Protein AF-A0A379IK84-F1 (afdb_monomer_lite)

Organism: Pseudomonas fluorescens (NCBI:txid294)

Foldseek 3Di:
DDPPPVVVVVVVVVVVVVVVVVVVVVVVVVVCCVVPVVVVVVVVVVVVVVVVVVVVVQLVVLVVVVVVCLVVVCLVVDDLVVLVVSLCSNVVNDDDDDSLQLSLLSVVSVCSVVLSVLCVLQVQFWDADPVSFAIDGDDPDPDDRDPDCVLVVLLVVLVVQLVVLVVVLVVVVVVVNPVSVVSNVVSVVSNVVSNSVSSSSVSSNVRRPDDGDDPPVPPVPD

pLDDT: mean 73.87, std 14.56, range [37.56, 94.44]

Structure (mmCIF, N/CA/C/O backbone):
data_AF-A0A379IK84-F1
#
_entry.id   AF-A0A379IK84-F1
#
loop_
_atom_site.group_PDB
_atom_site.id
_atom_site.type_symbol
_atom_site.label_atom_id
_atom_site.label_alt_id
_atom_site.label_comp_id
_atom_site.label_asym_id
_atom_site.label_entity_id
_atom_site.label_seq_id
_atom_site.pdbx_PDB_ins_code
_atom_site.Cartn_x
_atom_site.Cartn_y
_atom_site.Cartn_z
_atom_site.occupancy
_atom_site.B_iso_or_equiv
_atom_site.auth_seq_id
_atom_site.auth_comp_id
_atom_site.auth_asym_id
_atom_site.auth_atom_id
_atom_site.pdbx_PDB_model_num
ATOM 1 N N . MET A 1 1 ? -40.676 36.827 73.360 1.00 53.09 1 MET A N 1
ATOM 2 C CA . MET A 1 1 ? -40.386 36.348 71.986 1.00 53.09 1 MET A CA 1
ATOM 3 C C . MET A 1 1 ? -39.216 37.154 71.432 1.00 53.09 1 MET A C 1
ATOM 5 O O . MET A 1 1 ? -39.352 38.366 71.362 1.00 53.09 1 MET A O 1
ATOM 9 N N . PRO A 1 2 ? -38.046 36.536 71.171 1.00 48.50 2 PRO A N 1
ATOM 10 C CA . PRO A 1 2 ? -37.552 36.495 69.785 1.00 48.50 2 PRO A CA 1
ATOM 11 C C . PRO A 1 2 ? -36.697 35.235 69.498 1.00 48.50 2 PRO A C 1
ATOM 13 O O . PRO A 1 2 ? -35.557 35.132 69.937 1.00 48.50 2 PRO A O 1
ATOM 16 N N . ARG A 1 3 ? -37.222 34.266 68.735 1.00 49.72 3 ARG A N 1
ATOM 17 C CA . ARG A 1 3 ? -36.475 33.066 68.273 1.00 49.72 3 ARG A CA 1
ATOM 18 C C . ARG A 1 3 ? -36.214 33.040 66.760 1.00 49.72 3 ARG A C 1
ATOM 20 O O . ARG A 1 3 ? -35.677 32.072 66.239 1.00 49.72 3 ARG A O 1
ATOM 27 N N . THR A 1 4 ? -36.554 34.106 66.043 1.00 51.72 4 THR A N 1
ATOM 28 C CA . THR A 1 4 ? -36.529 34.137 64.570 1.00 51.72 4 THR A CA 1
ATOM 29 C C . THR A 1 4 ? -35.262 34.745 63.962 1.00 51.72 4 THR A C 1
ATOM 31 O O . THR A 1 4 ? -34.964 34.456 62.808 1.00 51.72 4 THR A O 1
ATOM 34 N N . LYS A 1 5 ? -34.452 35.505 64.713 1.00 48.00 5 LYS A N 1
ATOM 35 C CA . LYS A 1 5 ? -33.234 36.143 64.164 1.00 48.00 5 LYS A CA 1
ATOM 36 C C . LYS A 1 5 ? -32.008 35.224 64.041 1.00 48.00 5 LYS A C 1
ATOM 38 O O . LYS A 1 5 ? -31.117 35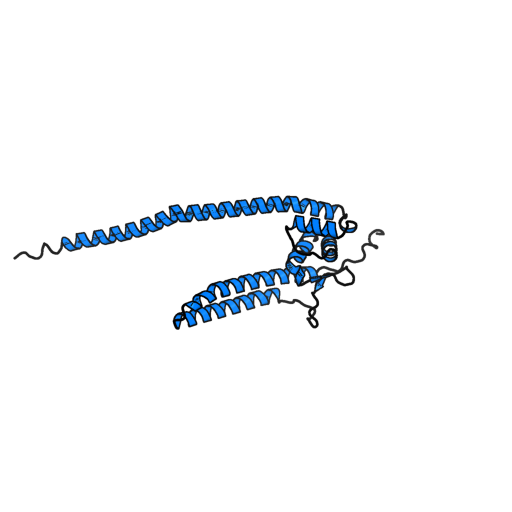.523 63.258 1.00 48.00 5 LYS A O 1
ATOM 43 N N . LEU A 1 6 ? -31.972 34.090 64.743 1.00 48.19 6 LEU A N 1
ATOM 44 C CA . LEU A 1 6 ? -30.814 33.179 64.734 1.00 48.19 6 LEU A CA 1
ATOM 45 C C . LEU A 1 6 ? -30.818 32.158 63.584 1.00 48.19 6 LEU A C 1
ATOM 47 O O . LEU A 1 6 ? -29.773 31.603 63.263 1.00 48.19 6 LEU A O 1
ATOM 51 N N . ARG A 1 7 ? -31.957 31.938 62.910 1.00 48.50 7 ARG A N 1
ATOM 52 C CA . ARG A 1 7 ? -32.029 31.008 61.765 1.00 48.50 7 ARG A CA 1
ATOM 53 C C . ARG A 1 7 ? -31.558 31.606 60.437 1.00 48.50 7 ARG A C 1
ATOM 55 O O . ARG A 1 7 ? -31.145 30.849 59.570 1.00 48.50 7 ARG A O 1
ATOM 62 N N . LEU A 1 8 ? -31.570 32.931 60.289 1.00 49.19 8 LEU A N 1
ATOM 63 C CA . LEU A 1 8 ? -31.214 33.605 59.031 1.00 49.19 8 LEU A CA 1
ATOM 64 C C . LEU A 1 8 ? -29.700 33.801 58.836 1.00 49.19 8 LEU A C 1
ATOM 66 O O . LEU A 1 8 ? -29.232 33.878 57.703 1.00 49.19 8 LEU A O 1
ATOM 70 N N . LEU A 1 9 ? -28.918 33.820 59.920 1.00 47.59 9 LEU A N 1
ATOM 71 C CA . LEU A 1 9 ? -27.456 33.943 59.844 1.00 47.59 9 LEU A CA 1
ATOM 72 C C . LEU A 1 9 ? -26.753 32.600 59.578 1.00 47.59 9 LEU A C 1
ATOM 74 O O . LEU A 1 9 ? -25.697 32.577 58.949 1.00 47.59 9 LEU A O 1
ATOM 78 N N . ALA A 1 10 ? -27.354 31.472 59.970 1.00 50.03 10 ALA A N 1
ATOM 79 C CA . ALA A 1 10 ? -26.779 30.144 59.733 1.00 50.03 10 ALA A CA 1
ATOM 80 C C . ALA A 1 10 ? -26.913 29.679 58.268 1.00 50.03 10 ALA A C 1
ATOM 82 O O . ALA A 1 10 ? -26.044 28.972 57.758 1.00 50.03 10 ALA A O 1
ATOM 83 N N . THR A 1 11 ? -27.959 30.106 57.553 1.00 49.72 11 THR A N 1
ATOM 84 C CA . THR A 1 11 ? -28.176 29.724 56.146 1.00 49.72 11 THR A CA 1
ATOM 85 C C . THR A 1 11 ? -27.271 30.477 55.168 1.00 49.72 11 THR A C 1
ATOM 87 O O . THR A 1 11 ? -26.913 29.924 54.131 1.00 49.72 11 THR A O 1
ATOM 90 N N . HIS A 1 12 ? -26.825 31.694 55.503 1.00 48.19 12 HIS A N 1
ATOM 91 C CA . HIS A 1 12 ? -25.883 32.443 54.660 1.00 48.19 12 HIS A CA 1
ATOM 92 C C . HIS A 1 12 ? -24.432 31.942 54.766 1.00 48.19 12 HIS A C 1
ATOM 94 O O . HIS A 1 12 ? -23.706 31.977 53.773 1.00 48.19 12 HIS A O 1
ATOM 100 N N . ALA A 1 13 ? -24.017 31.408 55.920 1.00 49.91 13 ALA A N 1
ATOM 101 C CA . ALA A 1 13 ? -22.668 30.863 56.102 1.00 49.91 13 ALA A CA 1
ATOM 102 C C . ALA A 1 13 ? -22.466 29.503 55.397 1.00 49.91 13 ALA A C 1
ATOM 104 O O . ALA A 1 13 ? -21.395 29.229 54.857 1.00 49.91 13 ALA A O 1
ATOM 105 N N . LEU A 1 14 ? -23.509 28.666 55.333 1.00 49.56 14 LEU A N 1
ATOM 106 C CA . LEU A 1 14 ? -23.446 27.343 54.694 1.00 49.56 14 LEU A CA 1
ATOM 107 C C . LEU A 1 14 ? -23.567 27.394 53.158 1.00 49.56 14 LEU A C 1
ATOM 109 O O . LEU A 1 14 ? -23.024 26.525 52.475 1.00 49.56 14 LEU A O 1
ATOM 113 N N . GLY A 1 15 ? -24.215 28.424 52.599 1.00 45.28 15 GLY A N 1
ATOM 114 C CA . GLY A 1 15 ? -24.318 28.626 51.147 1.00 45.28 15 GLY A CA 1
ATOM 115 C C . GLY A 1 15 ? -23.024 29.128 50.489 1.00 45.28 15 GLY A C 1
ATOM 116 O O . GLY A 1 15 ? -22.717 28.742 49.362 1.00 45.28 15 GLY A O 1
ATOM 117 N N . GLY A 1 16 ? -22.227 29.939 51.196 1.00 46.44 16 GLY A N 1
ATOM 118 C CA . GLY A 1 16 ? -20.943 30.446 50.691 1.00 46.44 16 GLY A CA 1
ATOM 119 C C . GLY A 1 16 ? -19.831 29.391 50.658 1.00 46.44 16 GLY A C 1
ATOM 120 O O . GLY A 1 16 ? -18.988 29.408 49.763 1.00 46.44 16 GLY A O 1
ATOM 121 N N . SER A 1 17 ? -19.859 28.434 51.591 1.00 48.97 17 SER A N 1
ATOM 122 C CA . SER A 1 17 ? -18.826 27.395 51.703 1.00 48.97 17 SER A CA 1
ATOM 123 C C . SER A 1 17 ? -18.927 26.336 50.593 1.00 48.97 17 SER A C 1
ATOM 125 O O . SER A 1 17 ? -17.914 25.951 50.015 1.00 48.97 17 SER A O 1
ATOM 127 N N . ARG A 1 18 ? -20.147 25.941 50.188 1.00 49.34 18 ARG A N 1
ATOM 128 C CA . ARG A 1 18 ? -20.348 25.021 49.046 1.00 49.34 18 ARG A CA 1
ATOM 129 C C . ARG A 1 18 ? -19.974 25.636 47.696 1.00 49.34 18 ARG A C 1
ATOM 131 O O . ARG A 1 18 ? -19.486 24.924 46.827 1.00 49.34 18 ARG A O 1
ATOM 138 N N . LYS A 1 19 ? -20.179 26.945 47.515 1.00 49.88 19 LYS A N 1
ATOM 139 C CA . LYS A 1 19 ? -19.825 27.633 46.263 1.00 49.88 19 LYS A CA 1
ATOM 140 C C . LYS A 1 19 ? -18.305 27.741 46.086 1.00 49.88 19 LYS A C 1
ATOM 142 O O . LYS A 1 19 ? -17.809 27.453 45.005 1.00 49.88 19 LYS A O 1
ATOM 147 N N . LYS A 1 20 ? -17.577 28.042 47.171 1.00 50.38 20 LYS A N 1
ATOM 148 C CA . LYS A 1 20 ? -16.106 28.043 47.180 1.00 50.38 20 LYS A CA 1
ATOM 149 C C . LYS A 1 20 ? -15.501 26.656 46.949 1.00 50.38 20 LYS A C 1
ATOM 151 O O . LYS A 1 20 ? -14.514 26.572 46.235 1.00 50.38 20 LYS A O 1
ATOM 156 N N . LEU A 1 21 ? -16.094 25.593 47.505 1.00 51.78 21 LEU A N 1
ATOM 157 C CA . LEU A 1 21 ? -15.603 24.220 47.311 1.00 51.78 21 LEU A CA 1
ATOM 158 C C . LEU A 1 21 ? -15.730 23.747 45.851 1.00 51.78 21 LEU A C 1
ATOM 160 O O . LEU A 1 21 ? -14.759 23.233 45.301 1.00 51.78 21 LEU A O 1
ATOM 164 N N . ASN A 1 22 ? -16.869 24.008 45.197 1.00 49.94 22 ASN A N 1
ATOM 165 C CA . ASN A 1 22 ? -17.068 23.655 43.783 1.00 49.94 22 ASN A CA 1
ATOM 166 C C . ASN A 1 22 ? -16.211 24.499 42.818 1.00 49.94 22 ASN A C 1
ATOM 168 O O . ASN A 1 22 ? -15.849 24.018 41.743 1.00 49.94 22 ASN A O 1
ATOM 172 N N . GLU A 1 23 ? -15.888 25.749 43.170 1.00 50.62 23 GLU A N 1
ATOM 173 C CA . GLU A 1 23 ? -14.950 26.572 42.393 1.00 50.62 23 GLU A CA 1
ATOM 174 C C . GLU A 1 23 ? -13.512 26.059 42.531 1.00 50.62 23 GLU A C 1
ATOM 176 O O . GLU A 1 23 ? -12.814 25.949 41.530 1.00 50.62 23 GLU A O 1
ATOM 181 N N . THR A 1 24 ? -13.069 25.669 43.730 1.00 51.66 24 THR A N 1
ATOM 182 C CA . THR A 1 24 ? -11.715 25.122 43.920 1.00 51.66 24 THR A CA 1
ATOM 183 C C . THR A 1 24 ? -11.509 23.754 43.273 1.00 51.66 24 THR A C 1
ATOM 185 O O . THR A 1 24 ? -10.420 23.495 42.771 1.00 51.66 24 THR A O 1
ATOM 188 N N . GLU A 1 25 ? -12.536 22.902 43.228 1.00 52.16 25 GLU A N 1
ATOM 189 C CA . GLU A 1 25 ? -12.455 21.577 42.596 1.00 52.16 25 GLU A CA 1
ATOM 190 C C . GLU A 1 25 ? -12.307 21.690 41.068 1.00 52.16 25 GLU A C 1
ATOM 192 O O . GLU A 1 25 ? -11.423 21.067 40.486 1.00 52.16 25 GLU A O 1
ATOM 197 N N . ASN A 1 26 ? -13.063 22.594 40.429 1.00 53.94 26 ASN A N 1
ATOM 198 C CA . ASN A 1 26 ? -12.913 22.880 38.997 1.00 53.94 26 ASN A CA 1
ATOM 199 C C . ASN A 1 26 ? -11.598 23.602 38.663 1.00 53.94 26 ASN A C 1
ATOM 201 O O . ASN A 1 26 ? -11.024 23.370 37.603 1.00 53.94 26 ASN A O 1
ATOM 205 N N . VAL A 1 27 ? -11.102 24.480 39.543 1.00 53.91 27 VAL A N 1
ATOM 206 C CA . VAL A 1 27 ? -9.832 25.196 39.323 1.00 53.91 27 VAL A CA 1
ATOM 207 C C . VAL A 1 27 ? -8.639 24.250 39.450 1.00 53.91 27 VAL A C 1
ATOM 209 O O . VAL A 1 27 ? -7.715 24.351 38.645 1.00 53.91 27 VAL A O 1
ATOM 212 N N . MET A 1 28 ? -8.664 23.309 40.401 1.00 53.91 28 MET A N 1
ATOM 213 C CA . MET A 1 28 ? -7.602 22.312 40.545 1.00 53.91 28 MET A CA 1
ATOM 214 C C . MET A 1 28 ? -7.600 21.327 39.367 1.00 53.91 28 MET A C 1
ATOM 216 O O . MET A 1 28 ? -6.527 20.983 38.881 1.00 53.91 28 MET A O 1
ATOM 220 N N . ASP A 1 29 ? -8.767 20.950 38.837 1.00 59.19 29 ASP A N 1
ATOM 221 C CA . ASP A 1 29 ? -8.886 20.093 37.647 1.00 59.19 29 ASP A CA 1
ATOM 222 C C . ASP A 1 29 ? -8.402 20.817 36.371 1.00 59.19 29 ASP A C 1
ATOM 224 O O . ASP A 1 29 ? -7.571 20.300 35.622 1.00 59.19 29 ASP A O 1
ATOM 228 N N . LEU A 1 30 ? -8.783 22.089 36.182 1.00 61.25 30 LEU A N 1
ATOM 229 C CA . LEU A 1 30 ? -8.322 22.906 35.051 1.00 61.25 30 LEU A CA 1
ATOM 230 C C . LEU A 1 30 ? -6.811 23.187 35.108 1.00 61.25 30 LEU A C 1
ATOM 232 O O . LEU A 1 30 ? -6.133 23.142 34.081 1.00 61.25 30 LEU A O 1
ATOM 236 N N . GLN A 1 31 ? -6.269 23.452 36.301 1.00 61.91 31 GLN A N 1
ATOM 237 C CA . GLN A 1 31 ? -4.832 23.646 36.511 1.00 61.91 31 GLN A CA 1
ATOM 238 C C . GLN A 1 31 ? -4.054 22.345 36.317 1.00 61.91 31 GLN A C 1
ATOM 240 O O . GLN A 1 31 ? -2.998 22.372 35.696 1.00 61.91 31 GLN A O 1
ATOM 245 N N . THR A 1 32 ? -4.571 21.199 36.766 1.00 61.25 32 THR A N 1
ATOM 246 C CA . THR A 1 32 ? -3.924 19.892 36.557 1.00 61.25 32 THR A CA 1
ATOM 247 C C . THR A 1 32 ? -3.903 19.531 35.069 1.00 61.25 32 THR A C 1
ATOM 249 O O . THR A 1 32 ? -2.872 19.107 34.542 1.00 61.25 32 THR A O 1
ATOM 252 N N . VAL A 1 33 ? -4.994 19.798 34.345 1.00 60.53 33 VAL A N 1
ATOM 253 C CA . VAL A 1 33 ? -5.055 19.648 32.884 1.00 60.53 33 VAL A CA 1
ATOM 254 C C . VAL A 1 33 ? -4.070 20.597 32.187 1.00 60.53 33 VAL A C 1
ATOM 256 O O . VAL A 1 33 ? -3.318 20.170 31.310 1.00 60.53 33 VAL A O 1
ATOM 259 N N . GLN A 1 34 ? -3.996 21.866 32.592 1.00 63.25 34 GLN A N 1
ATOM 260 C CA . GLN A 1 34 ? -3.068 22.828 31.989 1.00 63.25 34 GLN A CA 1
ATOM 261 C C . GLN A 1 34 ? -1.594 22.550 32.303 1.00 63.25 34 GLN A C 1
ATOM 263 O O . GLN A 1 34 ? -0.743 22.789 31.451 1.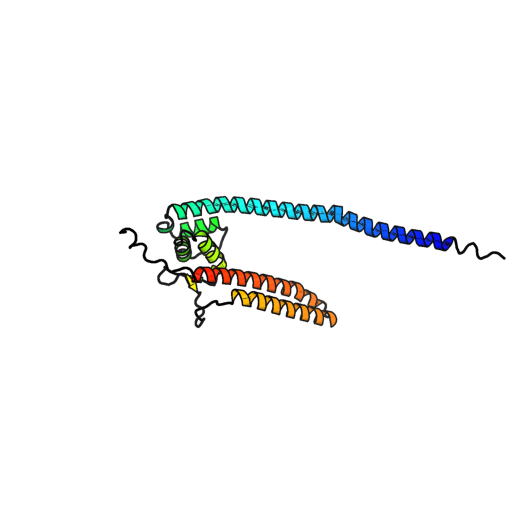00 63.25 34 GLN A O 1
ATOM 268 N N . LEU A 1 35 ? -1.279 22.050 33.498 1.00 69.44 35 LEU A N 1
ATOM 269 C CA . LEU A 1 35 ? 0.097 21.879 33.964 1.00 69.44 35 LEU A CA 1
ATOM 270 C C . LEU A 1 35 ? 0.678 20.497 33.630 1.00 69.44 35 LEU A C 1
ATOM 272 O O . LEU A 1 35 ? 1.892 20.362 33.528 1.00 69.44 35 LEU A O 1
ATOM 276 N N . ILE A 1 36 ? -0.169 19.478 33.446 1.00 68.56 36 ILE A N 1
ATOM 277 C CA . ILE A 1 36 ? 0.265 18.100 33.165 1.00 68.56 36 ILE A CA 1
ATOM 278 C C . ILE A 1 36 ? -0.111 17.683 31.746 1.00 68.56 36 ILE A C 1
ATOM 280 O O . ILE A 1 36 ? 0.745 17.224 30.991 1.00 68.56 36 ILE A O 1
ATOM 284 N N . VAL A 1 37 ? -1.374 17.862 31.348 1.00 69.88 37 VAL A N 1
ATOM 285 C CA . VAL A 1 37 ? -1.862 17.348 30.060 1.00 69.88 37 VAL A CA 1
ATOM 286 C C . VAL A 1 37 ? -1.330 18.187 28.901 1.00 69.88 37 VAL A C 1
ATOM 288 O O . VAL A 1 37 ? -0.839 17.617 27.931 1.00 69.88 37 VAL A O 1
ATOM 291 N N . ILE A 1 38 ? -1.347 19.522 28.997 1.00 72.25 38 ILE A N 1
ATOM 292 C CA . ILE A 1 38 ? -0.857 20.384 27.905 1.00 72.25 38 ILE A CA 1
ATOM 293 C C . ILE A 1 38 ? 0.638 20.158 27.618 1.00 72.25 38 ILE A C 1
ATOM 295 O O . ILE A 1 38 ? 0.958 19.916 26.453 1.00 72.25 38 ILE A O 1
ATOM 299 N N . PRO A 1 39 ? 1.562 20.159 28.602 1.00 77.81 39 PRO A N 1
ATOM 300 C CA . PRO A 1 39 ? 2.981 19.930 28.329 1.00 77.81 39 PRO A CA 1
ATOM 301 C C . PRO A 1 39 ? 3.264 18.514 27.836 1.00 77.81 39 PRO A C 1
ATOM 303 O O . PRO A 1 39 ? 4.137 18.331 26.993 1.00 77.81 39 PRO A O 1
ATOM 306 N N . LEU A 1 40 ? 2.510 17.516 28.307 1.00 74.75 40 LEU A N 1
ATOM 307 C CA . LEU A 1 40 ? 2.657 16.132 27.862 1.00 74.75 40 LEU A CA 1
ATOM 308 C C . LEU A 1 40 ? 2.172 15.945 26.419 1.00 74.75 40 LEU A C 1
ATOM 310 O O . LEU A 1 40 ? 2.846 15.290 25.624 1.00 74.75 40 LEU A O 1
ATOM 314 N N . VAL A 1 41 ? 1.056 16.578 26.046 1.00 74.12 41 VAL A N 1
ATOM 315 C CA . VAL A 1 41 ? 0.579 16.618 24.657 1.00 74.12 41 VAL A CA 1
ATOM 316 C C . VAL A 1 41 ? 1.567 17.378 23.777 1.00 74.12 41 VAL A C 1
ATOM 318 O O . VAL A 1 41 ? 1.920 16.866 22.720 1.00 74.12 41 VAL A O 1
ATOM 321 N N . LEU A 1 42 ? 2.082 18.536 24.210 1.00 78.75 42 LEU A N 1
ATOM 322 C CA . LEU A 1 42 ? 3.107 19.286 23.471 1.00 78.75 42 LEU A CA 1
ATOM 323 C C . LEU A 1 42 ? 4.404 18.478 23.315 1.00 78.75 42 LEU A C 1
ATOM 325 O O . LEU A 1 42 ? 4.994 18.468 22.238 1.00 78.75 42 LEU A O 1
ATOM 329 N N . GLY A 1 43 ? 4.834 17.773 24.362 1.00 73.88 43 GLY A N 1
ATOM 330 C CA . GLY A 1 43 ? 5.995 16.882 24.349 1.00 73.88 43 GLY A CA 1
ATOM 331 C C . GLY A 1 43 ? 5.817 15.726 23.365 1.00 73.88 43 GLY A C 1
ATOM 332 O O . GLY A 1 43 ? 6.685 15.465 22.539 1.00 73.88 43 GLY A O 1
ATOM 333 N N . MET A 1 44 ? 4.651 15.082 23.371 1.00 76.12 44 MET A N 1
ATOM 334 C CA . MET A 1 44 ? 4.301 14.050 22.390 1.00 76.12 44 MET A CA 1
ATOM 335 C C . MET A 1 44 ? 4.258 14.604 20.961 1.00 76.12 44 MET A C 1
ATOM 337 O O . MET A 1 44 ? 4.780 13.973 20.045 1.00 76.12 44 MET A O 1
ATOM 341 N N . LEU A 1 45 ? 3.688 15.795 20.757 1.00 78.12 45 LEU A N 1
ATOM 342 C CA . LEU A 1 45 ? 3.594 16.437 19.442 1.00 78.12 45 LEU A CA 1
ATOM 343 C C . LEU A 1 45 ? 4.974 16.835 18.911 1.00 78.12 45 LEU A C 1
ATOM 345 O O . LEU A 1 45 ? 5.282 16.584 17.752 1.00 78.12 45 LEU A O 1
ATOM 349 N N . THR A 1 46 ? 5.829 17.403 19.760 1.00 76.44 46 THR A N 1
ATOM 350 C CA . THR A 1 46 ? 7.209 17.766 19.407 1.00 76.44 46 THR A CA 1
ATOM 351 C C . THR A 1 46 ? 8.065 16.537 19.123 1.00 76.44 46 THR A C 1
ATOM 353 O O . THR A 1 46 ? 8.776 16.524 18.118 1.00 76.44 46 THR A O 1
ATOM 356 N N . LEU A 1 47 ? 7.951 15.469 19.920 1.00 75.25 47 LEU A N 1
ATOM 357 C CA . LEU A 1 47 ? 8.584 14.180 19.625 1.00 75.25 47 LEU A CA 1
ATOM 358 C C . LEU A 1 47 ? 8.081 13.595 18.303 1.00 75.25 47 LEU A C 1
ATOM 360 O O . LEU A 1 47 ? 8.886 13.118 17.510 1.00 75.25 47 LEU A O 1
ATOM 364 N N . PHE A 1 48 ? 6.779 13.682 18.026 1.00 76.12 48 PHE A N 1
ATOM 365 C CA . PHE A 1 48 ? 6.195 13.213 16.773 1.00 76.12 48 PHE A CA 1
ATOM 366 C C . PHE A 1 48 ? 6.691 14.017 15.565 1.00 76.12 48 PHE A C 1
ATOM 368 O O . PHE A 1 48 ? 7.106 13.426 14.571 1.00 76.12 48 PHE A O 1
ATOM 375 N N . VAL A 1 49 ? 6.725 15.352 15.648 1.00 74.44 49 VAL A N 1
ATOM 376 C CA . VAL A 1 49 ? 7.266 16.216 14.583 1.00 74.44 49 VAL A CA 1
ATOM 377 C C . VAL A 1 49 ? 8.755 15.950 14.369 1.00 74.44 49 VAL A C 1
ATOM 379 O O . VAL A 1 49 ? 9.192 15.801 13.229 1.00 74.44 49 VAL A O 1
ATOM 382 N N . THR A 1 50 ? 9.530 15.829 15.447 1.00 73.50 50 THR A N 1
ATOM 383 C CA . THR A 1 50 ? 10.968 15.528 15.378 1.00 73.50 50 THR A CA 1
ATOM 384 C C . THR A 1 50 ? 11.206 14.152 14.759 1.00 73.50 50 THR A C 1
ATOM 386 O O . THR A 1 50 ? 12.063 13.993 13.890 1.00 73.50 50 THR A O 1
ATOM 389 N N . TRP A 1 51 ? 10.405 13.159 15.145 1.00 70.25 51 TRP A N 1
ATOM 390 C CA . TRP A 1 51 ? 10.444 11.820 14.570 1.00 70.25 51 TRP A CA 1
ATOM 391 C C . TRP A 1 51 ? 10.080 11.823 13.082 1.00 70.25 51 TRP A C 1
ATOM 393 O O . TRP A 1 51 ? 10.782 11.195 12.289 1.00 70.25 51 TRP A O 1
ATOM 403 N N . LEU A 1 52 ? 9.048 12.570 12.675 1.00 68.44 52 LEU A N 1
ATOM 404 C CA . LEU A 1 52 ? 8.688 12.743 11.266 1.00 68.44 52 LEU A CA 1
ATOM 405 C C . LEU A 1 52 ? 9.817 13.404 10.471 1.00 68.44 52 LEU A C 1
ATOM 407 O O . LEU A 1 52 ? 10.127 12.947 9.373 1.00 68.44 52 LEU A O 1
ATOM 411 N N . HIS A 1 53 ? 10.451 14.443 11.018 1.00 66.69 53 HIS A N 1
ATOM 412 C CA . HIS A 1 53 ? 11.519 15.171 10.336 1.00 66.69 53 HIS A CA 1
ATOM 413 C C . HIS A 1 53 ? 12.783 14.315 10.169 1.00 66.69 53 HIS A C 1
ATOM 415 O O . HIS A 1 53 ? 13.324 14.224 9.067 1.00 66.69 53 HIS A O 1
ATOM 421 N N . ASN A 1 54 ? 13.198 13.600 11.221 1.00 62.16 54 ASN A N 1
ATOM 422 C CA . ASN A 1 54 ? 14.316 12.654 11.148 1.00 62.16 54 ASN A CA 1
ATOM 423 C C . ASN A 1 54 ? 14.014 11.476 10.214 1.00 62.16 54 ASN A C 1
ATOM 425 O O . ASN A 1 54 ? 14.877 11.048 9.451 1.00 62.16 54 ASN A O 1
ATOM 429 N N . SER A 1 55 ? 12.779 10.973 10.217 1.00 59.53 55 SER A N 1
ATOM 430 C CA . SER A 1 55 ? 12.366 9.916 9.289 1.00 59.53 55 SER A CA 1
ATOM 431 C C . SER A 1 55 ? 12.376 10.408 7.839 1.00 59.53 55 SER A C 1
ATOM 433 O O . SER A 1 55 ? 12.795 9.677 6.941 1.00 59.53 55 SER A O 1
ATOM 435 N N . ALA A 1 56 ? 11.967 11.657 7.601 1.00 59.84 56 ALA A N 1
ATOM 436 C CA . ALA A 1 56 ? 11.977 12.273 6.281 1.00 59.84 56 ALA A CA 1
ATOM 437 C C . ALA A 1 56 ? 13.403 12.520 5.759 1.00 59.84 56 ALA A C 1
ATOM 439 O O . ALA A 1 56 ? 13.661 12.238 4.589 1.00 59.84 56 ALA A O 1
ATOM 440 N N . SER A 1 57 ? 14.340 12.982 6.597 1.00 55.22 57 SER A N 1
ATOM 441 C CA . SER A 1 57 ? 15.728 13.229 6.169 1.00 55.22 57 SER A CA 1
ATOM 442 C C . SER A 1 57 ? 16.462 11.929 5.817 1.00 55.22 57 SER A C 1
ATOM 444 O O . SER A 1 57 ? 17.091 11.837 4.760 1.00 55.22 57 SER A O 1
ATOM 446 N N . ILE A 1 58 ? 16.289 10.885 6.635 1.00 60.47 58 ILE A N 1
ATOM 447 C CA . ILE A 1 58 ? 16.830 9.545 6.377 1.00 60.47 58 ILE A CA 1
ATOM 448 C C . ILE A 1 58 ? 16.207 8.963 5.103 1.00 60.47 58 ILE A C 1
ATOM 450 O O . ILE A 1 58 ? 16.908 8.403 4.260 1.00 60.47 58 ILE A O 1
ATOM 454 N N . SER A 1 59 ? 14.895 9.135 4.914 1.00 61.12 59 SER A N 1
ATOM 455 C CA . SER A 1 59 ? 14.219 8.733 3.679 1.00 61.12 59 SER A CA 1
ATOM 456 C C . SER A 1 59 ? 14.746 9.490 2.456 1.00 61.12 59 SER A C 1
ATOM 458 O O . SER A 1 59 ? 14.808 8.909 1.373 1.00 61.12 59 SER A O 1
ATOM 460 N N . HIS A 1 60 ? 15.137 10.760 2.595 1.00 68.94 60 HIS A N 1
ATOM 461 C CA . HIS A 1 60 ? 15.662 11.556 1.487 1.00 68.94 60 HIS A CA 1
ATOM 462 C C . HIS A 1 60 ? 17.033 11.050 1.027 1.00 68.94 60 HIS A C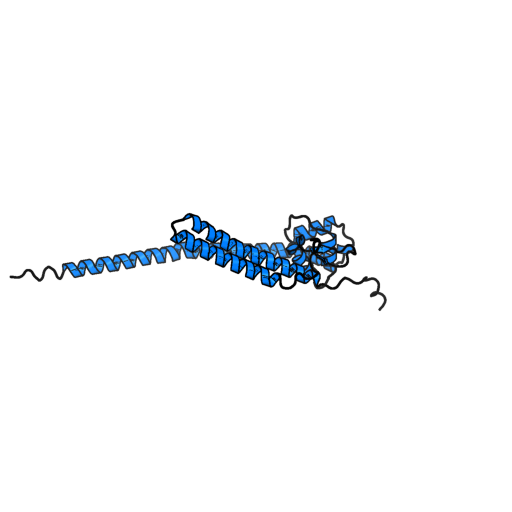 1
ATOM 464 O O . HIS A 1 60 ? 17.209 10.761 -0.152 1.00 68.94 60 HIS A O 1
ATOM 470 N N . GLN A 1 61 ? 17.972 10.825 1.951 1.00 67.44 61 GLN A N 1
ATOM 471 C CA . GLN A 1 61 ? 19.290 10.274 1.608 1.00 67.44 61 GLN A CA 1
ATOM 472 C C . GLN A 1 61 ? 19.191 8.901 0.934 1.00 67.44 61 GLN A C 1
ATOM 474 O O . GLN A 1 61 ? 19.841 8.653 -0.079 1.00 67.44 61 GLN A O 1
ATOM 479 N N . ARG A 1 62 ? 18.324 8.021 1.445 1.00 66.50 62 ARG A N 1
ATOM 480 C CA . ARG A 1 62 ? 18.160 6.673 0.886 1.00 66.50 62 ARG A CA 1
ATOM 481 C C . ARG A 1 62 ? 17.480 6.671 -0.490 1.00 66.50 62 ARG A C 1
ATOM 483 O O . ARG A 1 62 ? 17.722 5.777 -1.295 1.00 66.50 62 ARG A O 1
ATOM 490 N N . THR A 1 63 ? 16.656 7.676 -0.791 1.00 70.31 63 THR A N 1
ATOM 491 C CA . THR A 1 63 ? 16.003 7.818 -2.105 1.00 70.31 63 THR A CA 1
ATOM 492 C C . THR A 1 63 ? 16.885 8.497 -3.157 1.00 70.31 63 THR A C 1
ATOM 494 O O . THR A 1 63 ? 16.628 8.301 -4.345 1.00 70.31 63 THR A O 1
ATOM 497 N N . LEU A 1 64 ? 17.949 9.214 -2.766 1.00 76.31 64 LEU A N 1
ATOM 498 C CA . LEU A 1 64 ? 18.923 9.803 -3.701 1.00 76.31 64 LEU A CA 1
ATOM 499 C C . LEU A 1 64 ? 19.672 8.736 -4.505 1.00 76.31 64 LEU A C 1
ATOM 501 O O . LEU A 1 64 ? 19.691 8.812 -5.728 1.00 76.31 64 LEU A O 1
ATOM 505 N N . ARG A 1 65 ? 20.180 7.687 -3.850 1.00 73.25 65 ARG A N 1
ATOM 506 C CA . ARG A 1 65 ? 20.846 6.567 -4.538 1.00 73.25 65 ARG A CA 1
ATOM 507 C C . ARG A 1 65 ? 19.921 5.880 -5.544 1.00 73.25 65 ARG A C 1
ATOM 509 O O . ARG A 1 65 ? 20.320 5.560 -6.658 1.00 73.25 65 ARG A O 1
ATOM 516 N N . LEU A 1 66 ? 18.649 5.702 -5.181 1.00 74.56 66 LEU A N 1
ATOM 517 C CA . LEU A 1 66 ? 17.651 5.153 -6.099 1.00 74.56 66 LEU A CA 1
ATOM 518 C C . LEU A 1 66 ? 17.391 6.091 -7.290 1.00 74.56 66 LEU A C 1
ATOM 520 O O . LEU A 1 66 ? 17.187 5.635 -8.411 1.00 74.56 66 LEU A O 1
ATOM 524 N N . ARG A 1 67 ? 17.418 7.408 -7.059 1.00 75.81 67 ARG A N 1
ATOM 525 C CA . ARG A 1 67 ? 17.285 8.425 -8.108 1.00 75.81 67 ARG A CA 1
ATOM 526 C C . ARG A 1 67 ? 18.452 8.392 -9.082 1.00 75.81 67 ARG A C 1
ATOM 528 O O . ARG A 1 67 ? 18.216 8.443 -10.283 1.00 75.81 67 ARG A O 1
ATOM 535 N N . GLU A 1 68 ? 19.670 8.257 -8.577 1.00 78.62 68 GLU A N 1
ATOM 536 C CA . GLU A 1 68 ? 20.878 8.100 -9.389 1.00 78.62 68 GLU A CA 1
ATOM 537 C C . GLU A 1 68 ? 20.825 6.816 -10.220 1.00 78.62 68 GLU A C 1
ATOM 539 O O . GLU A 1 68 ? 21.136 6.840 -11.411 1.00 78.62 68 GLU A O 1
ATOM 544 N N . LEU A 1 69 ? 20.352 5.704 -9.645 1.00 77.00 69 LEU A N 1
ATOM 545 C CA . LEU A 1 69 ? 20.127 4.461 -10.388 1.00 77.00 69 LEU A CA 1
ATOM 546 C C . LEU A 1 69 ? 19.128 4.663 -11.535 1.00 77.00 69 LEU A C 1
ATOM 548 O O . LEU A 1 69 ? 19.414 4.247 -12.655 1.00 77.00 69 LEU A O 1
ATOM 552 N N . VAL A 1 70 ? 17.994 5.332 -11.285 1.00 79.56 70 VAL A N 1
ATOM 553 C CA . VAL A 1 70 ? 16.984 5.649 -12.316 1.00 79.56 70 VAL A CA 1
ATOM 554 C C . VAL A 1 70 ? 17.566 6.540 -13.413 1.00 79.56 70 VAL A C 1
ATOM 556 O O . VAL A 1 70 ? 17.421 6.212 -14.587 1.00 79.56 70 VAL A O 1
ATOM 559 N N . GLN A 1 71 ? 18.247 7.629 -13.042 1.00 80.62 71 GLN A N 1
ATOM 560 C CA . GLN A 1 71 ? 18.819 8.600 -13.983 1.00 80.62 71 GLN A CA 1
ATOM 561 C C . GLN A 1 71 ? 19.957 8.014 -14.822 1.00 80.62 71 GLN A C 1
ATOM 563 O O . GLN A 1 71 ? 20.050 8.299 -16.010 1.00 80.62 71 GLN A O 1
ATOM 568 N N . SER A 1 72 ? 20.803 7.175 -14.222 1.00 82.56 72 SER A N 1
ATOM 569 C CA . SER A 1 72 ? 21.898 6.498 -14.926 1.00 82.56 72 SER A CA 1
ATOM 570 C C . SER A 1 72 ? 21.428 5.349 -15.823 1.00 82.56 72 SER A C 1
ATOM 572 O O . SER A 1 72 ? 22.210 4.848 -16.625 1.00 82.56 72 SER A O 1
ATOM 574 N N . GLY A 1 73 ? 20.188 4.869 -15.665 1.00 76.06 73 GLY A N 1
ATOM 575 C CA . GLY A 1 73 ? 19.674 3.697 -16.384 1.00 76.06 73 GLY A CA 1
ATOM 576 C C . GLY A 1 73 ? 20.319 2.364 -15.974 1.00 76.06 73 GLY A C 1
ATOM 577 O O . GLY A 1 73 ? 19.975 1.314 -16.518 1.00 76.06 73 GLY A O 1
ATOM 578 N N . SER A 1 74 ? 21.227 2.380 -14.993 1.00 81.00 74 SER A N 1
ATOM 579 C CA . SER A 1 74 ? 22.003 1.214 -14.548 1.00 81.00 74 SER A CA 1
ATOM 580 C C . SER A 1 74 ? 21.137 0.093 -13.963 1.00 81.00 74 SER A C 1
ATOM 582 O O . SER A 1 74 ? 21.522 -1.073 -13.994 1.00 81.00 74 SER A O 1
ATOM 584 N N . TRP A 1 75 ? 19.916 0.398 -13.517 1.00 80.38 75 TRP A N 1
ATOM 585 C CA . TRP A 1 75 ? 18.945 -0.593 -13.037 1.00 80.38 75 TRP A CA 1
ATOM 586 C C . TRP A 1 75 ? 18.626 -1.705 -14.057 1.00 80.38 75 TRP A C 1
ATOM 588 O O . TRP A 1 75 ? 18.207 -2.797 -13.655 1.00 80.38 75 TRP A O 1
ATOM 598 N N . ARG A 1 76 ? 18.851 -1.461 -15.358 1.00 79.19 76 ARG A N 1
ATOM 599 C CA . ARG A 1 76 ? 18.697 -2.456 -16.435 1.00 79.19 76 ARG A CA 1
ATOM 600 C C . ARG A 1 76 ? 19.765 -3.551 -16.385 1.00 79.19 76 ARG A C 1
ATOM 602 O O . ARG A 1 76 ? 19.459 -4.716 -16.629 1.00 79.19 76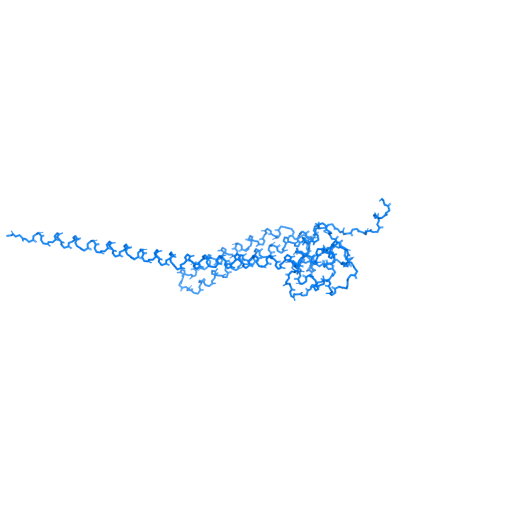 ARG A O 1
ATOM 609 N N . THR A 1 77 ? 21.000 -3.189 -16.046 1.00 81.38 77 THR A N 1
ATOM 610 C CA . THR A 1 77 ? 22.180 -4.067 -16.120 1.00 81.38 77 THR A CA 1
ATOM 611 C C . THR A 1 77 ? 22.637 -4.575 -14.752 1.00 81.38 77 THR A C 1
ATOM 613 O O . THR A 1 77 ? 23.282 -5.618 -14.664 1.00 81.38 77 THR A O 1
ATOM 616 N N . VAL A 1 78 ? 22.269 -3.884 -13.670 1.00 83.19 78 VAL A N 1
ATOM 617 C CA . VAL A 1 78 ? 22.612 -4.260 -12.293 1.00 83.19 78 VAL A CA 1
ATOM 618 C C . VAL A 1 78 ? 21.989 -5.604 -11.907 1.00 83.19 78 VAL A C 1
ATOM 620 O O . VAL A 1 78 ? 20.831 -5.900 -12.222 1.00 83.19 78 VAL A O 1
ATOM 623 N N . HIS A 1 79 ? 22.753 -6.420 -11.175 1.00 84.31 79 HIS A N 1
ATOM 624 C CA . HIS A 1 79 ? 22.309 -7.725 -10.691 1.00 84.31 79 HIS A CA 1
ATOM 625 C C . HIS A 1 79 ? 20.995 -7.607 -9.879 1.00 84.31 79 HIS A C 1
ATOM 627 O O . HIS A 1 79 ? 20.907 -6.751 -8.993 1.00 84.31 79 HIS A O 1
ATOM 633 N N . PRO A 1 80 ? 19.983 -8.476 -10.101 1.00 84.00 80 PRO A N 1
ATOM 634 C CA . PRO A 1 80 ? 18.662 -8.378 -9.465 1.00 84.00 80 PRO A CA 1
ATOM 635 C C . PRO A 1 80 ? 18.691 -8.230 -7.936 1.00 84.00 80 PRO A C 1
ATOM 637 O O . PRO A 1 80 ? 17.902 -7.485 -7.364 1.00 84.00 80 PRO A O 1
ATOM 640 N N . MET A 1 81 ? 19.628 -8.914 -7.273 1.00 84.81 81 MET A N 1
ATOM 641 C CA . MET A 1 81 ? 19.789 -8.849 -5.815 1.00 84.81 81 MET A CA 1
ATOM 642 C C . MET A 1 81 ? 20.238 -7.468 -5.323 1.00 84.81 81 MET A C 1
ATOM 644 O O . MET A 1 81 ? 19.776 -7.013 -4.281 1.00 84.81 81 MET A O 1
ATOM 648 N N . VAL A 1 82 ? 21.114 -6.793 -6.073 1.00 83.19 82 VAL A N 1
ATOM 649 C CA . VAL A 1 82 ? 21.604 -5.451 -5.723 1.00 83.19 82 VAL A CA 1
ATOM 650 C C . VAL A 1 82 ? 20.460 -4.451 -5.841 1.00 83.19 82 VAL A C 1
ATOM 652 O O . VAL A 1 82 ? 20.220 -3.689 -4.914 1.00 83.19 82 VAL A O 1
ATOM 655 N N . LEU A 1 83 ? 19.660 -4.560 -6.906 1.00 84.00 83 LEU A N 1
ATOM 656 C CA . LEU A 1 83 ? 18.463 -3.741 -7.077 1.00 84.00 83 LEU A CA 1
ATOM 657 C C . LEU A 1 83 ? 17.465 -3.923 -5.922 1.00 84.00 83 LEU A C 1
ATOM 659 O O . LEU A 1 83 ? 16.908 -2.954 -5.410 1.00 84.00 83 LEU A O 1
ATOM 663 N N . VAL A 1 84 ? 17.244 -5.168 -5.489 1.00 85.88 84 VAL A N 1
ATOM 664 C CA . VAL A 1 84 ? 16.380 -5.467 -4.338 1.00 85.88 84 VAL A CA 1
ATOM 665 C C . VAL A 1 84 ? 16.943 -4.857 -3.055 1.00 85.88 84 VAL A C 1
ATOM 667 O O . VAL A 1 84 ? 16.172 -4.300 -2.277 1.00 85.88 84 VAL A O 1
ATOM 670 N N . LEU A 1 85 ? 18.255 -4.945 -2.819 1.00 83.94 85 LEU A N 1
ATOM 671 C CA . LEU A 1 85 ? 18.903 -4.350 -1.646 1.00 83.94 85 LEU A CA 1
ATOM 672 C C . LEU A 1 85 ? 18.781 -2.824 -1.641 1.00 83.94 85 LEU A C 1
ATOM 674 O O . LEU A 1 85 ? 18.348 -2.272 -0.633 1.00 83.94 85 LEU A O 1
ATOM 678 N N . ASP A 1 86 ? 19.056 -2.170 -2.768 1.00 81.62 86 ASP A N 1
ATOM 679 C CA . ASP A 1 86 ? 18.969 -0.713 -2.894 1.00 81.62 86 ASP A CA 1
ATOM 680 C C . ASP A 1 86 ? 17.529 -0.219 -2.675 1.00 81.62 86 ASP A C 1
ATOM 682 O O . ASP A 1 86 ? 17.299 0.755 -1.959 1.00 81.62 86 ASP A O 1
ATOM 686 N N . VAL A 1 87 ? 16.525 -0.933 -3.203 1.00 82.38 87 VAL A N 1
ATOM 687 C CA . VAL A 1 87 ? 15.108 -0.619 -2.947 1.00 82.38 87 VAL A CA 1
ATOM 688 C C . VAL A 1 87 ? 14.725 -0.882 -1.486 1.00 82.38 87 VAL A C 1
ATOM 690 O O . VAL A 1 87 ? 13.997 -0.092 -0.881 1.00 82.38 87 VAL A O 1
ATOM 693 N N . ARG A 1 88 ? 15.197 -1.978 -0.884 1.00 84.19 88 ARG A N 1
ATOM 694 C CA . ARG A 1 88 ? 14.940 -2.275 0.535 1.00 84.19 88 ARG A CA 1
ATOM 695 C C . ARG A 1 88 ? 15.513 -1.199 1.441 1.00 84.19 88 ARG A C 1
ATOM 697 O O . ARG A 1 88 ? 14.838 -0.783 2.381 1.00 84.19 88 ARG A O 1
ATOM 704 N N . GLU A 1 89 ? 16.723 -0.742 1.148 1.00 80.38 89 GLU A N 1
ATOM 705 C CA . GLU A 1 89 ? 17.372 0.342 1.869 1.00 80.38 89 GLU A CA 1
ATOM 706 C C . GLU A 1 89 ? 16.591 1.650 1.685 1.00 80.38 89 GLU A C 1
ATOM 708 O O . GLU A 1 89 ? 16.187 2.248 2.684 1.00 80.38 89 GLU A O 1
ATOM 713 N N . ALA A 1 90 ? 16.258 2.011 0.438 1.00 75.44 90 ALA A N 1
ATOM 714 C CA . ALA A 1 90 ? 15.468 3.192 0.072 1.00 75.44 90 ALA A CA 1
ATOM 715 C C . ALA A 1 90 ? 14.135 3.303 0.823 1.00 75.44 90 ALA A C 1
ATOM 717 O O . ALA A 1 90 ? 13.796 4.373 1.328 1.00 75.44 90 ALA A O 1
ATOM 718 N N . PHE A 1 91 ? 13.395 2.198 0.933 1.00 74.00 91 PHE A N 1
ATOM 719 C CA . PHE A 1 91 ? 12.049 2.188 1.515 1.00 74.00 91 PHE A CA 1
ATOM 720 C C . PHE A 1 91 ? 11.986 1.622 2.940 1.00 74.00 91 PHE A C 1
ATOM 722 O O . PHE A 1 91 ? 10.911 1.580 3.534 1.00 74.00 91 PHE A O 1
ATOM 729 N N . GLY A 1 92 ? 13.115 1.189 3.513 1.00 75.25 92 GLY A N 1
ATOM 730 C CA . GLY A 1 92 ? 13.165 0.573 4.844 1.00 75.25 92 GLY A CA 1
ATOM 731 C C . GLY A 1 92 ? 12.412 -0.761 4.939 1.00 75.25 92 GLY A C 1
ATOM 732 O O . GLY A 1 92 ? 11.919 -1.120 6.007 1.00 75.25 92 GLY A O 1
ATOM 733 N N . ILE A 1 93 ? 12.293 -1.493 3.829 1.00 78.12 93 ILE A N 1
ATOM 734 C CA . ILE A 1 93 ? 11.468 -2.703 3.725 1.00 78.12 93 ILE A CA 1
ATOM 735 C C . ILE A 1 93 ? 12.331 -3.944 3.958 1.00 78.12 93 ILE A C 1
ATOM 737 O O . ILE A 1 93 ? 13.394 -4.097 3.369 1.00 78.12 93 ILE A O 1
ATOM 741 N N . ARG A 1 94 ? 11.854 -4.876 4.791 1.00 74.19 94 ARG A N 1
ATOM 742 C CA . ARG A 1 94 ? 12.565 -6.135 5.105 1.00 74.19 94 ARG A CA 1
ATOM 743 C C . ARG A 1 94 ? 12.019 -7.368 4.380 1.00 74.19 94 ARG A C 1
ATOM 745 O O . ARG A 1 94 ? 12.527 -8.466 4.564 1.00 74.19 94 ARG A O 1
ATOM 752 N N . VAL A 1 95 ? 10.975 -7.207 3.571 1.00 73.62 95 VAL A N 1
ATOM 753 C CA . VAL A 1 95 ? 10.249 -8.329 2.960 1.00 73.62 95 VAL A CA 1
ATOM 754 C C . VAL A 1 95 ? 10.842 -8.709 1.597 1.00 73.62 95 VAL A C 1
ATOM 756 O O . VAL A 1 95 ? 11.558 -7.923 0.973 1.00 73.62 95 VAL A O 1
ATOM 759 N N . ASN A 1 96 ? 10.588 -9.933 1.125 1.00 77.75 96 ASN A N 1
ATOM 760 C CA . ASN A 1 96 ? 10.965 -10.383 -0.220 1.00 77.75 96 ASN A CA 1
ATOM 761 C C . ASN A 1 96 ? 10.278 -9.538 -1.298 1.00 77.75 96 ASN A C 1
ATOM 763 O O . ASN A 1 96 ? 9.060 -9.336 -1.266 1.00 77.75 96 ASN A O 1
ATOM 767 N N . LEU A 1 97 ? 11.095 -9.017 -2.213 1.00 82.88 97 LEU A N 1
ATOM 768 C CA . LEU A 1 97 ? 10.681 -8.193 -3.340 1.00 82.88 97 LEU A CA 1
ATOM 769 C C . LEU A 1 97 ? 11.015 -8.945 -4.623 1.00 82.88 97 LEU A C 1
ATOM 771 O O . LEU A 1 97 ? 12.124 -9.458 -4.764 1.00 82.88 97 LEU A O 1
ATOM 775 N N . ASP A 1 98 ? 10.068 -8.988 -5.554 1.00 83.12 98 ASP A N 1
ATOM 776 C CA . ASP A 1 98 ? 10.333 -9.491 -6.898 1.00 83.12 98 ASP A CA 1
ATOM 777 C C . ASP A 1 98 ? 11.138 -8.455 -7.695 1.00 83.12 98 ASP A C 1
ATOM 779 O O . ASP A 1 98 ? 10.655 -7.356 -7.977 1.00 83.12 98 ASP A O 1
ATOM 783 N N . ALA A 1 99 ? 12.368 -8.812 -8.065 1.00 84.69 99 ALA A N 1
ATOM 784 C CA . ALA A 1 99 ? 13.255 -7.951 -8.835 1.00 84.69 99 ALA A CA 1
ATOM 785 C C . ALA A 1 99 ? 12.710 -7.625 -10.235 1.00 84.69 99 ALA A C 1
ATOM 787 O O . ALA A 1 99 ? 12.986 -6.541 -10.749 1.00 84.69 99 ALA A O 1
ATOM 788 N N . ARG A 1 100 ? 11.912 -8.516 -10.847 1.00 84.25 100 ARG A N 1
ATOM 789 C CA . ARG A 1 100 ? 11.283 -8.247 -12.152 1.00 84.25 100 ARG A CA 1
ATOM 790 C C . ARG A 1 100 ? 10.269 -7.116 -12.040 1.00 84.25 100 ARG A C 1
ATOM 792 O O . ARG A 1 100 ? 10.272 -6.209 -12.863 1.00 84.25 100 ARG A O 1
ATOM 799 N N . ALA A 1 101 ? 9.461 -7.129 -10.982 1.00 84.12 101 ALA A N 1
ATOM 800 C CA . ALA A 1 101 ? 8.470 -6.089 -10.727 1.00 84.12 101 ALA A CA 1
ATOM 801 C C . ALA A 1 101 ? 9.117 -4.736 -10.424 1.00 84.12 101 ALA A C 1
ATOM 803 O O . ALA A 1 101 ? 8.614 -3.701 -10.853 1.00 84.12 101 ALA A O 1
ATOM 804 N N . LEU A 1 102 ? 10.249 -4.750 -9.713 1.00 86.69 102 LEU A N 1
ATOM 805 C CA . LEU A 1 102 ? 11.025 -3.543 -9.439 1.00 86.69 102 LEU A CA 1
ATOM 806 C C . LEU A 1 102 ? 11.596 -2.939 -10.723 1.00 86.69 102 LEU A C 1
ATOM 808 O O . LEU A 1 102 ? 11.456 -1.740 -10.929 1.00 86.69 102 LEU A O 1
ATOM 812 N N . ARG A 1 103 ? 12.187 -3.754 -11.606 1.00 85.88 103 ARG A N 1
ATOM 813 C CA . ARG A 1 103 ? 12.679 -3.278 -12.910 1.00 85.88 103 ARG A CA 1
ATOM 814 C C . ARG A 1 103 ? 11.554 -2.704 -13.757 1.00 85.88 103 ARG A C 1
ATOM 816 O O . ARG A 1 103 ? 11.681 -1.583 -14.229 1.00 85.88 103 ARG A O 1
ATOM 823 N N . LEU A 1 104 ? 10.436 -3.421 -13.845 1.00 84.75 104 LEU A N 1
ATOM 824 C CA . LEU A 1 104 ? 9.255 -2.951 -14.559 1.00 84.75 104 LEU A CA 1
ATOM 825 C C . LEU A 1 104 ? 8.756 -1.608 -14.001 1.00 84.75 104 LEU A C 1
ATOM 827 O O . LEU A 1 104 ? 8.433 -0.705 -14.761 1.00 84.75 104 LEU A O 1
ATOM 831 N N . ALA A 1 105 ? 8.720 -1.447 -12.675 1.00 84.31 105 ALA A N 1
ATOM 832 C CA . ALA A 1 105 ? 8.329 -0.187 -12.049 1.00 84.31 105 ALA A CA 1
ATOM 833 C C . ALA A 1 105 ? 9.290 0.962 -12.396 1.00 84.31 105 ALA A C 1
ATOM 835 O O . ALA A 1 105 ? 8.829 2.073 -12.643 1.00 84.31 105 ALA A O 1
ATOM 836 N N . LEU A 1 106 ? 10.601 0.702 -12.419 1.00 84.88 106 LEU A N 1
ATOM 837 C CA . LEU A 1 106 ? 11.631 1.697 -12.745 1.00 84.88 106 LEU A CA 1
ATOM 838 C C . LEU A 1 106 ? 11.647 2.072 -14.230 1.00 84.88 106 LEU A C 1
ATOM 840 O O . LEU A 1 106 ? 12.031 3.188 -14.573 1.00 84.88 106 LEU A O 1
ATOM 844 N N . GLU A 1 107 ? 11.190 1.172 -15.095 1.00 84.06 107 GLU A N 1
ATOM 845 C CA . GLU A 1 107 ? 11.110 1.396 -16.536 1.00 84.06 107 GLU A CA 1
ATOM 846 C C . GLU A 1 107 ? 10.085 2.466 -16.924 1.00 84.06 107 GLU A C 1
ATOM 848 O O . GLU A 1 107 ? 10.263 3.160 -17.923 1.00 84.06 107 GLU A O 1
ATOM 853 N N . TYR A 1 108 ? 9.079 2.706 -16.079 1.00 80.88 108 TYR A N 1
ATOM 854 C CA . TYR A 1 108 ? 8.166 3.843 -16.203 1.00 80.88 108 TYR A CA 1
ATOM 855 C C . TYR A 1 108 ? 8.824 5.164 -15.775 1.00 80.88 108 TYR A C 1
ATOM 857 O O . TYR A 1 108 ? 8.253 5.851 -14.941 1.00 80.88 108 TYR A O 1
ATOM 865 N N . GLN A 1 109 ? 10.000 5.515 -16.301 1.00 72.19 109 GLN A N 1
ATOM 866 C CA . GLN A 1 109 ? 10.862 6.663 -15.946 1.00 72.19 109 GLN A CA 1
ATOM 867 C C . GLN A 1 109 ? 10.157 7.831 -15.211 1.00 72.19 109 GLN A C 1
ATOM 869 O O . GLN A 1 109 ? 10.376 8.023 -14.013 1.00 72.19 109 GLN A O 1
ATOM 874 N N . ASP A 1 110 ? 9.237 8.549 -15.870 1.00 70.88 110 ASP A N 1
ATOM 875 C CA . ASP A 1 110 ? 8.516 9.711 -15.302 1.00 70.88 110 ASP A CA 1
ATOM 876 C C . ASP A 1 110 ? 7.629 9.384 -14.090 1.00 70.88 110 ASP A C 1
ATOM 878 O O . ASP A 1 110 ? 7.330 10.227 -13.243 1.00 70.88 110 ASP A O 1
ATOM 882 N N . LYS A 1 111 ? 7.178 8.135 -14.002 1.00 76.19 111 LYS A N 1
ATOM 883 C CA . LYS A 1 111 ? 6.330 7.587 -12.940 1.00 76.19 111 LYS A CA 1
ATOM 884 C C . LYS A 1 111 ? 7.067 6.554 -12.090 1.00 76.19 111 LYS A C 1
ATOM 886 O O . LYS A 1 111 ? 6.417 5.938 -11.248 1.00 76.19 111 LYS A O 1
ATOM 891 N N . ALA A 1 112 ? 8.384 6.398 -12.236 1.00 77.44 112 ALA A N 1
ATOM 892 C CA . ALA A 1 112 ? 9.142 5.283 -11.673 1.00 77.44 112 ALA A CA 1
ATOM 893 C C . ALA A 1 112 ? 8.973 5.187 -10.155 1.00 77.44 112 ALA A C 1
ATOM 895 O O . ALA A 1 112 ? 8.595 4.152 -9.615 1.00 77.44 112 ALA A O 1
ATOM 896 N N . PHE A 1 113 ? 9.134 6.311 -9.456 1.00 78.88 113 PHE A N 1
ATOM 897 C CA . PHE A 1 113 ? 8.947 6.379 -8.007 1.00 78.88 113 PHE A CA 1
ATOM 898 C C . PHE A 1 113 ? 7.500 6.132 -7.570 1.00 78.88 113 PHE A C 1
ATOM 900 O O . PHE A 1 113 ? 7.271 5.485 -6.548 1.00 78.88 113 PHE A O 1
ATOM 907 N N . SER A 1 114 ? 6.517 6.628 -8.330 1.00 81.06 114 SER A N 1
ATOM 908 C CA . SER A 1 114 ? 5.102 6.390 -8.024 1.00 81.06 114 SER A CA 1
ATOM 909 C C . SER A 1 114 ? 4.734 4.928 -8.246 1.00 81.06 114 SER A C 1
ATOM 911 O O . SER A 1 114 ? 4.057 4.349 -7.403 1.00 81.06 114 SER A O 1
ATOM 913 N N . ALA A 1 115 ? 5.188 4.329 -9.347 1.00 81.94 115 ALA A N 1
ATOM 914 C CA . ALA A 1 115 ? 4.962 2.930 -9.677 1.00 81.94 115 ALA A CA 1
ATOM 915 C C . ALA A 1 115 ? 5.641 2.013 -8.654 1.00 81.94 115 ALA A C 1
ATOM 917 O O . ALA A 1 115 ? 5.029 1.069 -8.168 1.00 81.94 115 ALA A O 1
ATOM 918 N N . LEU A 1 116 ? 6.868 2.335 -8.245 1.00 84.50 116 LEU A N 1
ATOM 919 C CA . LEU A 1 116 ? 7.589 1.581 -7.229 1.00 84.50 116 LEU A CA 1
ATOM 920 C C . LEU A 1 116 ? 6.893 1.675 -5.866 1.00 84.50 116 LEU A C 1
ATOM 922 O O . LEU A 1 116 ? 6.649 0.656 -5.229 1.00 84.50 116 LEU A O 1
ATOM 926 N N . LYS A 1 117 ? 6.501 2.882 -5.437 1.00 84.56 117 LYS A N 1
ATOM 927 C CA . LYS A 1 117 ? 5.740 3.084 -4.195 1.00 84.56 117 LYS A CA 1
ATOM 928 C C . LYS A 1 117 ? 4.409 2.334 -4.222 1.00 84.56 117 LYS A C 1
ATOM 930 O O . LYS A 1 117 ? 4.064 1.664 -3.248 1.00 84.56 117 LYS A O 1
ATOM 935 N N . ASP A 1 118 ? 3.673 2.442 -5.325 1.00 84.94 118 ASP A N 1
ATOM 936 C CA . ASP A 1 118 ? 2.398 1.755 -5.489 1.00 84.94 118 ASP A CA 1
ATOM 937 C C . ASP A 1 118 ? 2.615 0.233 -5.455 1.00 84.94 118 ASP A C 1
ATOM 939 O O . ASP A 1 118 ? 1.915 -0.447 -4.707 1.00 84.94 118 ASP A O 1
ATOM 943 N N . TYR A 1 119 ? 3.639 -0.299 -6.131 1.00 84.88 119 TYR A N 1
ATOM 944 C CA . TYR A 1 119 ? 3.976 -1.728 -6.116 1.00 84.88 119 TYR A CA 1
ATOM 945 C C . TYR A 1 119 ? 4.318 -2.225 -4.710 1.00 84.88 119 TYR A C 1
ATOM 947 O O . TYR A 1 119 ? 3.741 -3.209 -4.249 1.00 84.88 119 TYR A O 1
ATOM 955 N N . LEU A 1 120 ? 5.174 -1.506 -3.981 1.00 85.19 120 LEU A N 1
ATOM 956 C CA . LEU A 1 120 ? 5.545 -1.858 -2.608 1.00 85.19 120 LEU A CA 1
ATOM 957 C C . LEU A 1 120 ? 4.332 -1.891 -1.665 1.00 85.19 120 LEU A C 1
ATOM 959 O O . LEU A 1 120 ? 4.295 -2.708 -0.749 1.00 85.19 120 LEU A O 1
ATOM 963 N N . SER A 1 121 ? 3.325 -1.045 -1.905 1.00 82.75 121 SER A N 1
ATOM 964 C CA . SER A 1 121 ? 2.089 -1.023 -1.112 1.00 82.75 121 SER A CA 1
ATOM 965 C C . SER A 1 121 ? 1.072 -2.110 -1.483 1.00 82.75 121 SER A C 1
ATOM 967 O O . SER A 1 121 ? 0.227 -2.457 -0.662 1.00 82.75 121 SER A O 1
ATOM 969 N N . CYS A 1 122 ? 1.128 -2.659 -2.700 1.00 79.44 122 CYS A N 1
ATOM 970 C CA . CYS A 1 122 ? 0.108 -3.580 -3.212 1.00 79.44 122 CYS A CA 1
ATOM 971 C C . CYS A 1 122 ? 0.669 -4.895 -3.769 1.00 79.44 122 CYS A C 1
ATOM 973 O O . CYS A 1 122 ? -0.001 -5.564 -4.554 1.00 79.44 122 CYS A O 1
ATOM 975 N N . ARG A 1 123 ? 1.870 -5.284 -3.332 1.00 75.94 123 ARG A N 1
ATOM 976 C CA . ARG A 1 123 ? 2.592 -6.479 -3.790 1.00 75.94 123 ARG A CA 1
ATOM 977 C C . ARG A 1 123 ? 1.730 -7.743 -3.833 1.00 75.94 123 ARG A C 1
ATOM 979 O O . ARG A 1 123 ? 1.832 -8.515 -4.772 1.00 75.94 123 ARG A O 1
ATOM 986 N N . ASP A 1 124 ? 0.863 -7.945 -2.847 1.00 74.81 124 ASP A N 1
ATOM 987 C CA . ASP A 1 124 ? 0.050 -9.165 -2.759 1.00 74.81 124 ASP A CA 1
ATOM 988 C C . ASP A 1 124 ? -1.127 -9.173 -3.775 1.00 74.81 124 ASP A C 1
ATOM 990 O O . ASP A 1 124 ? -1.765 -10.198 -4.018 1.00 74.81 124 ASP A O 1
ATOM 994 N N . PHE A 1 125 ? -1.401 -8.031 -4.417 1.00 75.06 125 PHE A N 1
ATOM 995 C CA . PHE A 1 125 ? -2.483 -7.829 -5.389 1.00 75.06 125 PHE A CA 1
ATOM 996 C C . PHE A 1 125 ? -1.998 -7.778 -6.847 1.00 75.06 125 PHE A C 1
ATOM 998 O O . PHE A 1 125 ? -2.827 -7.785 -7.767 1.00 75.06 125 PHE A O 1
ATOM 1005 N N . VAL A 1 126 ? -0.684 -7.687 -7.082 1.00 78.88 126 VAL A N 1
ATOM 1006 C CA . VAL A 1 126 ? -0.096 -7.424 -8.403 1.00 78.88 126 VAL A CA 1
ATOM 1007 C C . VAL A 1 126 ? 1.155 -8.275 -8.618 1.00 78.88 126 VAL A C 1
ATOM 1009 O O . VAL A 1 126 ? 2.034 -8.329 -7.769 1.00 78.88 126 VAL A O 1
ATOM 1012 N N . HIS A 1 127 ? 1.258 -8.894 -9.791 1.00 82.50 127 HIS A N 1
ATOM 1013 C CA . HIS A 1 127 ? 2.440 -9.605 -10.272 1.00 82.50 127 HIS A CA 1
ATOM 1014 C C . HIS A 1 127 ? 2.867 -9.063 -11.633 1.00 82.50 127 HIS A C 1
ATOM 1016 O O . HIS A 1 127 ? 2.108 -8.383 -12.322 1.00 82.50 127 HIS A O 1
ATOM 1022 N N . VAL A 1 128 ? 4.085 -9.390 -12.044 1.00 82.88 128 VAL A N 1
ATOM 1023 C CA . VAL A 1 128 ? 4.540 -9.130 -13.410 1.00 82.88 128 VAL A CA 1
ATOM 1024 C C . VAL A 1 128 ? 3.932 -10.170 -14.343 1.00 82.88 128 VAL A C 1
ATOM 1026 O O . VAL A 1 128 ? 3.867 -11.353 -14.007 1.00 82.88 128 VAL A O 1
ATOM 1029 N N . ALA A 1 129 ? 3.460 -9.729 -15.504 1.00 80.94 129 ALA A N 1
ATOM 1030 C CA . ALA A 1 129 ? 3.051 -10.621 -16.577 1.00 80.94 129 ALA A CA 1
ATOM 1031 C C . ALA A 1 129 ? 4.208 -11.529 -17.031 1.00 80.94 129 ALA A C 1
ATOM 1033 O O . ALA A 1 129 ? 5.381 -11.207 -16.859 1.00 80.94 129 ALA A O 1
ATOM 1034 N N . GLU A 1 130 ? 3.880 -12.669 -17.639 1.00 80.50 130 GLU A N 1
ATOM 1035 C CA . GLU A 1 130 ? 4.886 -13.616 -18.147 1.00 80.50 130 GLU A CA 1
ATOM 1036 C C . GLU A 1 130 ? 5.780 -12.984 -19.229 1.00 80.50 130 GLU A C 1
ATOM 1038 O O . GLU A 1 130 ? 6.957 -13.322 -19.322 1.00 80.50 130 GLU A O 1
ATOM 1043 N N . ASP A 1 131 ? 5.242 -12.007 -19.967 1.00 77.25 131 ASP A N 1
ATOM 1044 C CA . ASP A 1 131 ? 5.964 -11.189 -20.947 1.00 77.25 131 ASP A CA 1
ATOM 1045 C C . ASP A 1 131 ? 6.970 -10.204 -20.318 1.00 77.25 131 ASP A C 1
ATOM 1047 O O . ASP A 1 131 ? 7.834 -9.685 -21.019 1.00 77.25 131 ASP A O 1
ATOM 1051 N N . GLY A 1 132 ? 6.887 -9.940 -19.009 1.00 79.06 132 GLY A N 1
ATOM 1052 C CA . GLY A 1 132 ? 7.749 -8.985 -18.312 1.00 79.06 132 GLY A CA 1
ATOM 1053 C C . GLY A 1 132 ? 7.414 -7.507 -18.545 1.00 79.06 132 GLY A C 1
ATOM 1054 O O . GLY A 1 132 ? 8.076 -6.658 -17.958 1.00 79.06 132 GLY A O 1
ATOM 1055 N N . ARG A 1 133 ? 6.404 -7.182 -19.363 1.00 80.25 133 ARG A N 1
ATOM 1056 C CA . ARG A 1 133 ? 6.160 -5.821 -19.890 1.00 80.25 133 ARG A CA 1
ATOM 1057 C C . ARG A 1 133 ? 5.013 -5.082 -19.216 1.00 80.25 133 ARG A C 1
ATOM 1059 O O . ARG A 1 133 ? 4.829 -3.882 -19.420 1.00 80.25 133 ARG A O 1
ATOM 1066 N N . SER A 1 134 ? 4.197 -5.795 -18.446 1.00 82.62 134 SER A N 1
ATOM 1067 C CA . SER A 1 134 ? 3.000 -5.235 -17.823 1.00 82.62 134 SER A CA 1
ATOM 1068 C C . SER A 1 134 ? 2.760 -5.786 -16.422 1.00 82.62 134 SER A C 1
ATOM 1070 O O . SER A 1 134 ? 3.121 -6.918 -16.091 1.00 82.62 134 SER A O 1
ATOM 1072 N N . PHE A 1 135 ? 2.121 -4.970 -15.584 1.00 82.12 135 PHE A N 1
ATOM 1073 C CA . PHE A 1 135 ? 1.595 -5.425 -14.305 1.00 82.12 135 PHE A CA 1
ATOM 1074 C C . PHE A 1 135 ? 0.265 -6.144 -14.537 1.00 82.12 135 PHE A C 1
ATOM 1076 O O . PHE A 1 135 ? -0.645 -5.617 -15.176 1.00 82.12 135 PHE A O 1
ATOM 1083 N N . ARG A 1 136 ? 0.130 -7.347 -13.984 1.00 78.81 136 ARG A N 1
ATOM 1084 C CA . ARG A 1 136 ? -1.108 -8.130 -13.953 1.00 78.81 136 ARG A CA 1
ATOM 1085 C C . ARG A 1 136 ? -1.521 -8.396 -12.515 1.00 78.81 136 ARG A C 1
ATOM 1087 O O . ARG A 1 136 ? -0.762 -8.203 -11.576 1.00 78.81 136 ARG A O 1
ATOM 1094 N N . ARG A 1 137 ? -2.763 -8.816 -12.316 1.00 73.56 137 ARG A N 1
ATOM 1095 C CA . ARG A 1 137 ? -3.259 -9.157 -10.975 1.00 73.56 137 ARG A CA 1
ATOM 1096 C C . ARG A 1 137 ? -2.669 -10.460 -10.475 1.00 73.56 137 ARG A C 1
ATOM 1098 O O . ARG A 1 137 ? -2.343 -11.330 -11.283 1.00 73.56 137 ARG A O 1
ATOM 1105 N N . SER A 1 138 ? -2.604 -10.615 -9.155 1.00 71.12 138 SER A N 1
ATOM 1106 C CA . SER A 1 138 ? -2.383 -11.934 -8.565 1.00 71.12 138 SER A CA 1
ATOM 1107 C C . SER A 1 138 ? -3.500 -12.885 -9.002 1.00 71.12 138 SER A C 1
ATOM 1109 O O . SER A 1 138 ? -4.683 -12.536 -8.994 1.00 71.12 138 SER A O 1
ATOM 1111 N N . LYS A 1 139 ? -3.113 -14.067 -9.503 1.00 58.81 139 LYS A N 1
ATOM 1112 C CA . LYS A 1 139 ? -4.047 -15.085 -9.998 1.00 58.81 139 LYS A CA 1
ATOM 1113 C C . LYS A 1 139 ? -4.832 -15.647 -8.806 1.00 58.81 139 LYS A C 1
ATOM 1115 O O . LYS A 1 139 ? -4.401 -16.611 -8.186 1.00 58.81 139 LYS A O 1
ATOM 1120 N N . ILE A 1 140 ? -6.005 -15.084 -8.529 1.00 55.47 140 ILE A N 1
ATOM 1121 C CA . ILE A 1 140 ? -7.121 -15.869 -7.994 1.00 55.47 140 ILE A CA 1
ATOM 1122 C C . ILE A 1 140 ? -7.847 -16.437 -9.227 1.00 55.47 140 ILE A C 1
ATOM 1124 O O . ILE A 1 140 ? -8.305 -15.647 -10.062 1.00 55.47 140 ILE A O 1
ATOM 1128 N N . PRO A 1 141 ? -7.902 -17.768 -9.424 1.00 38.41 141 PRO A N 1
ATOM 1129 C CA . PRO A 1 141 ? -8.569 -18.360 -10.582 1.00 38.41 141 PRO A CA 1
ATOM 1130 C C . PRO A 1 141 ? -10.046 -17.929 -10.633 1.00 38.41 141 PRO A C 1
ATOM 1132 O O . PRO A 1 141 ? -10.760 -18.037 -9.641 1.00 38.41 141 PRO A O 1
ATOM 1135 N N . GLY A 1 142 ? -10.489 -17.404 -11.783 1.00 41.53 142 GLY A N 1
ATOM 1136 C CA . GLY A 1 142 ? -11.876 -16.966 -12.017 1.00 41.53 142 GLY A CA 1
ATOM 1137 C C . GLY A 1 142 ? -12.190 -15.485 -11.746 1.00 41.53 142 GLY A C 1
ATOM 1138 O O . GLY A 1 142 ? -13.329 -15.067 -11.939 1.00 41.53 142 GLY A O 1
ATOM 1139 N N . ALA A 1 143 ? -11.221 -14.658 -11.336 1.00 43.94 143 ALA A N 1
ATOM 1140 C CA . ALA A 1 143 ? -11.481 -13.250 -11.030 1.00 43.94 143 ALA A CA 1
ATOM 1141 C C . ALA A 1 143 ? -11.590 -12.369 -12.293 1.00 43.94 143 ALA A C 1
ATOM 1143 O O . ALA A 1 143 ? -10.638 -12.207 -13.059 1.00 43.94 143 ALA A O 1
ATOM 1144 N N . VAL A 1 144 ? -12.763 -11.756 -12.474 1.00 45.25 144 VAL A N 1
ATOM 1145 C CA . VAL A 1 144 ? -13.080 -10.757 -13.508 1.00 45.25 144 VAL A CA 1
ATOM 1146 C C . VAL A 1 144 ? -11.987 -9.680 -13.613 1.00 45.25 144 VAL A C 1
ATOM 1148 O O . VAL A 1 144 ? -11.487 -9.157 -12.615 1.00 45.25 144 VAL A O 1
ATOM 1151 N N . GLN A 1 145 ? -11.651 -9.299 -14.849 1.00 54.66 145 GLN A N 1
ATOM 1152 C CA . GLN A 1 145 ? -10.555 -8.402 -15.247 1.00 54.66 145 GLN A CA 1
ATOM 1153 C C . GLN A 1 145 ? -10.628 -6.953 -14.720 1.00 54.66 145 GLN A C 1
ATOM 1155 O O . GLN A 1 145 ? -9.747 -6.158 -15.038 1.00 54.66 145 GLN A O 1
ATOM 1160 N N . ASN A 1 146 ? -11.557 -6.585 -13.819 1.00 60.50 146 ASN A N 1
ATOM 1161 C CA . ASN A 1 146 ? -11.597 -5.258 -13.178 1.00 60.50 146 ASN A CA 1
ATOM 1162 C C . ASN A 1 146 ? -11.642 -5.297 -11.622 1.00 60.50 146 ASN A C 1
ATOM 1164 O O . ASN A 1 146 ? -12.594 -5.819 -11.059 1.00 60.50 146 ASN A O 1
ATOM 1168 N N . TYR A 1 147 ? -10.657 -4.704 -10.918 1.00 62.91 147 TYR A N 1
ATOM 1169 C CA . TYR A 1 147 ? -10.779 -4.355 -9.485 1.00 62.91 147 TYR A CA 1
ATOM 1170 C C . TYR A 1 147 ? -11.816 -3.226 -9.317 1.00 62.91 147 TYR A C 1
ATOM 1172 O O . TYR A 1 147 ? -12.159 -2.872 -8.194 1.00 62.91 147 TYR A O 1
ATOM 1180 N N . GLY A 1 148 ? -12.339 -2.673 -10.421 1.00 68.38 148 GLY A N 1
ATOM 1181 C CA . GLY A 1 148 ? -13.560 -1.879 -10.479 1.00 68.38 148 GLY A CA 1
ATOM 1182 C C . GLY A 1 148 ? -13.615 -0.793 -9.411 1.00 68.38 148 GLY A C 1
ATOM 1183 O O . GLY A 1 148 ? -12.610 -0.162 -9.079 1.00 68.38 148 GLY A O 1
ATOM 1184 N N . ASN A 1 149 ? -14.795 -0.631 -8.825 1.00 77.00 149 ASN A N 1
ATOM 1185 C CA . ASN A 1 149 ? -15.027 0.292 -7.721 1.00 77.00 149 ASN A CA 1
ATOM 1186 C C . ASN A 1 149 ? -14.749 -0.352 -6.347 1.00 77.00 149 ASN A C 1
ATOM 1188 O O . ASN A 1 149 ? -15.213 0.164 -5.333 1.00 77.00 149 ASN A O 1
ATOM 1192 N N . TRP A 1 150 ? -13.985 -1.454 -6.261 1.00 77.88 150 TRP A N 1
ATOM 1193 C CA . TRP A 1 150 ? -13.708 -2.120 -4.978 1.00 77.88 150 TRP A CA 1
ATOM 1194 C C . TRP A 1 150 ? -12.975 -1.216 -3.985 1.00 77.88 150 TRP A C 1
ATOM 1196 O O . TRP A 1 150 ? -13.271 -1.267 -2.795 1.00 77.88 150 TRP A O 1
ATOM 1206 N N . SER A 1 151 ? -12.103 -0.312 -4.447 1.00 78.56 151 SER A N 1
ATOM 1207 C CA . SER A 1 151 ? -11.492 0.699 -3.565 1.00 78.56 151 SER A CA 1
ATOM 1208 C C . SER A 1 151 ? -12.520 1.632 -2.913 1.00 78.56 151 SER A C 1
ATOM 1210 O O . SER A 1 151 ? -12.225 2.231 -1.884 1.00 78.56 151 SER A O 1
ATOM 1212 N N . THR A 1 152 ? -13.707 1.761 -3.511 1.00 82.38 152 THR A N 1
ATOM 1213 C CA . THR A 1 152 ? -14.836 2.547 -2.998 1.00 82.38 152 THR A CA 1
ATOM 1214 C C . THR A 1 152 ? -15.761 1.695 -2.131 1.00 82.38 152 THR A C 1
ATOM 1216 O O . THR A 1 152 ? -16.240 2.172 -1.109 1.00 82.38 152 THR A O 1
ATOM 1219 N N . TYR A 1 153 ? -15.982 0.424 -2.481 1.00 84.38 153 TYR A N 1
ATOM 1220 C CA . TYR A 1 153 ? -16.856 -0.467 -1.709 1.00 84.38 153 TYR A CA 1
ATOM 1221 C C . TYR A 1 153 ? -16.230 -0.962 -0.404 1.00 84.38 153 TYR A C 1
ATOM 1223 O O . TYR A 1 153 ? -16.920 -1.025 0.605 1.00 84.38 153 TYR A O 1
ATOM 1231 N N . VAL A 1 154 ? -14.931 -1.268 -0.380 1.00 86.50 154 VAL A N 1
ATOM 1232 C CA . VAL A 1 154 ? -14.240 -1.742 0.833 1.00 86.50 154 VAL A CA 1
ATOM 1233 C C . VAL A 1 154 ? -14.396 -0.800 2.039 1.00 86.50 154 VAL A C 1
ATOM 1235 O O . VAL A 1 154 ? -14.760 -1.294 3.107 1.00 86.50 154 VAL A O 1
ATOM 1238 N N . PRO A 1 155 ? -14.185 0.530 1.933 1.00 84.31 155 PRO A N 1
ATOM 1239 C CA . PRO A 1 155 ? -14.394 1.416 3.076 1.00 84.31 155 PRO A CA 1
ATOM 1240 C C . PRO A 1 155 ? -15.874 1.521 3.469 1.00 84.31 155 PRO A C 1
ATOM 1242 O O . PRO A 1 155 ? -16.162 1.662 4.653 1.00 84.31 155 PRO A O 1
ATOM 1245 N N . LEU A 1 156 ? -16.812 1.399 2.520 1.00 88.25 156 LEU A N 1
ATOM 1246 C CA . LEU A 1 156 ? -18.249 1.371 2.820 1.00 88.25 156 LEU A CA 1
ATOM 1247 C C . LEU A 1 156 ? -18.640 0.109 3.596 1.00 88.25 156 LEU A C 1
ATOM 1249 O O . LEU A 1 156 ? -19.379 0.196 4.572 1.00 88.25 156 LEU A O 1
ATOM 1253 N N . ILE A 1 157 ? -18.105 -1.051 3.207 1.00 89.38 157 ILE A N 1
ATOM 1254 C CA . ILE A 1 157 ? -18.312 -2.317 3.921 1.00 89.38 157 ILE A CA 1
ATOM 1255 C C . ILE A 1 157 ? -17.715 -2.226 5.327 1.00 89.38 157 ILE A C 1
ATOM 1257 O O . ILE A 1 157 ? -18.380 -2.585 6.292 1.00 89.38 157 ILE A O 1
ATOM 1261 N N . ALA A 1 158 ? -16.496 -1.700 5.465 1.00 89.25 158 ALA A N 1
ATOM 1262 C CA . ALA A 1 158 ? -15.871 -1.510 6.771 1.00 89.25 158 ALA A CA 1
ATOM 1263 C C . ALA A 1 158 ? -16.678 -0.557 7.669 1.00 89.25 158 ALA A C 1
ATOM 1265 O O . ALA A 1 158 ? -16.853 -0.832 8.852 1.00 89.25 158 ALA A O 1
ATOM 1266 N N . LEU A 1 159 ? -17.226 0.526 7.105 1.00 91.62 159 LEU A N 1
ATOM 1267 C CA . LEU A 1 159 ? -18.104 1.448 7.825 1.00 91.62 159 LEU A CA 1
ATOM 1268 C C . LEU A 1 159 ? -19.409 0.770 8.263 1.00 91.62 159 LEU A C 1
ATOM 1270 O O . LEU A 1 159 ? -19.858 0.968 9.390 1.00 91.62 159 LEU A O 1
ATOM 1274 N N . PHE A 1 160 ? -20.002 -0.050 7.394 1.00 92.62 160 PHE A N 1
ATOM 1275 C CA . PHE A 1 160 ? -21.200 -0.819 7.718 1.00 92.62 160 PHE A CA 1
ATOM 1276 C C . PHE A 1 160 ? -20.936 -1.830 8.842 1.00 92.62 160 PHE A C 1
ATOM 1278 O O . PHE A 1 160 ? -21.700 -1.896 9.803 1.00 92.62 160 PHE A O 1
ATOM 1285 N N . VAL A 1 161 ? -19.822 -2.565 8.771 1.00 92.38 161 VAL A N 1
ATOM 1286 C CA . VAL A 1 161 ? -19.388 -3.510 9.813 1.00 92.38 161 VAL A CA 1
ATOM 1287 C C . VAL A 1 161 ? -19.131 -2.789 11.136 1.00 92.38 161 VAL A C 1
ATOM 1289 O O . VAL A 1 161 ? -19.596 -3.251 12.176 1.00 92.38 161 VAL A O 1
ATOM 1292 N N . TYR A 1 162 ? -18.460 -1.635 11.107 1.00 92.50 162 TYR A N 1
ATOM 1293 C CA . TYR A 1 162 ? -18.275 -0.784 12.282 1.00 92.50 162 TYR A CA 1
ATOM 1294 C C . TYR A 1 162 ? -19.611 -0.386 12.912 1.00 92.50 162 TYR A C 1
ATOM 1296 O O . TYR A 1 162 ? -19.793 -0.544 14.117 1.00 92.50 162 TYR A O 1
ATOM 1304 N N . TRP A 1 163 ? -20.554 0.100 12.102 1.00 94.00 163 TRP A N 1
ATOM 1305 C CA . TRP A 1 163 ? -21.869 0.517 12.582 1.00 94.00 163 TRP A CA 1
ATOM 1306 C C . TRP A 1 163 ? -22.624 -0.645 13.237 1.00 94.00 163 TRP A C 1
ATOM 1308 O O . TRP A 1 163 ? -23.183 -0.489 14.323 1.00 94.00 163 TRP A O 1
ATOM 1318 N N . LEU A 1 164 ? -22.566 -1.831 12.628 1.00 94.44 164 LEU A N 1
ATOM 1319 C CA . LEU A 1 164 ? -23.205 -3.042 13.137 1.00 94.44 164 LEU A CA 1
ATOM 1320 C C . LEU A 1 164 ? -22.568 -3.504 14.459 1.00 94.44 164 LEU A C 1
ATOM 1322 O O . LEU A 1 164 ? -23.285 -3.795 15.414 1.00 94.44 164 LEU A O 1
ATOM 1326 N N . LEU A 1 165 ? -21.234 -3.491 14.556 1.00 92.00 165 LEU A N 1
ATOM 1327 C CA . LEU A 1 165 ? -20.498 -3.819 15.784 1.00 92.00 165 LEU A CA 1
ATOM 1328 C C . LEU A 1 165 ? -20.784 -2.828 16.917 1.00 92.00 165 LEU A C 1
ATOM 1330 O O . LEU A 1 165 ? -20.960 -3.246 18.060 1.00 92.00 165 LEU A O 1
ATOM 1334 N N . MET A 1 166 ? -20.871 -1.532 16.615 1.00 91.12 166 MET A N 1
ATOM 1335 C CA . MET A 1 166 ? -21.221 -0.505 17.600 1.00 91.12 166 MET A CA 1
ATOM 1336 C C . MET A 1 166 ? -22.668 -0.652 18.082 1.00 91.12 166 MET A C 1
ATOM 1338 O O . MET A 1 166 ? -22.925 -0.567 19.284 1.00 91.12 166 MET A O 1
ATOM 1342 N N . GLY A 1 167 ? -23.606 -0.928 17.170 1.00 90.88 167 GLY A N 1
ATOM 1343 C CA . GLY A 1 167 ? -24.999 -1.216 17.515 1.00 90.88 167 GLY A CA 1
ATOM 1344 C C . GLY A 1 167 ? -25.127 -2.456 18.402 1.00 90.88 167 GLY A C 1
ATOM 1345 O O . GLY A 1 167 ? -25.803 -2.417 19.430 1.00 90.88 167 GLY A O 1
ATOM 1346 N N . LEU A 1 168 ? -24.409 -3.527 18.055 1.00 92.56 168 LEU A N 1
ATOM 1347 C CA . LEU A 1 168 ? -24.373 -4.764 18.833 1.00 92.56 168 LEU A CA 1
ATOM 1348 C C . LEU A 1 168 ? -23.748 -4.547 20.217 1.00 92.56 168 LEU A C 1
ATOM 1350 O O . LEU A 1 168 ? -24.290 -5.015 21.215 1.00 92.56 168 LEU A O 1
ATOM 1354 N N . SER A 1 169 ? -22.648 -3.791 20.286 1.00 91.69 169 SER A N 1
ATOM 1355 C CA . SER A 1 169 ? -21.988 -3.420 21.541 1.00 91.69 169 SER A CA 1
ATOM 1356 C C . SER A 1 169 ? -22.942 -2.665 22.467 1.00 91.69 169 SER A C 1
ATOM 1358 O O . SER A 1 169 ? -23.096 -3.033 23.630 1.00 91.69 169 SER A O 1
ATOM 1360 N N . SER A 1 170 ? -23.652 -1.662 21.940 1.00 90.19 170 SER A N 1
ATOM 1361 C CA . SER A 1 170 ? -24.616 -0.873 22.712 1.00 90.19 170 SER A CA 1
ATOM 1362 C C . SER A 1 170 ? -25.794 -1.715 23.214 1.00 90.19 170 SER A C 1
ATOM 1364 O O . SER A 1 170 ? -26.179 -1.602 24.380 1.00 90.19 170 SER A O 1
ATOM 1366 N N . TYR A 1 171 ? -26.333 -2.596 22.365 1.00 92.56 171 TYR A N 1
ATOM 1367 C CA . TYR A 1 171 ? -27.420 -3.500 22.739 1.00 92.56 171 TYR A CA 1
ATOM 1368 C C . TYR A 1 171 ? -27.001 -4.471 23.852 1.00 92.56 171 TYR A C 1
ATOM 1370 O O . TYR A 1 171 ? -27.677 -4.566 24.875 1.00 92.56 171 TYR A O 1
ATOM 1378 N N . LEU A 1 172 ? -25.858 -5.145 23.694 1.00 91.12 172 LEU A N 1
ATOM 1379 C CA . LEU A 1 172 ? -25.359 -6.121 24.666 1.00 91.12 172 LEU A CA 1
ATOM 1380 C C . LEU A 1 172 ? -24.959 -5.474 25.996 1.00 91.12 172 LEU A C 1
ATOM 1382 O O . LEU A 1 172 ? -25.223 -6.044 27.056 1.00 91.12 172 LEU A O 1
ATOM 1386 N N . TYR A 1 173 ? -24.390 -4.267 25.951 1.00 91.00 173 TYR A N 1
ATOM 1387 C CA . TYR A 1 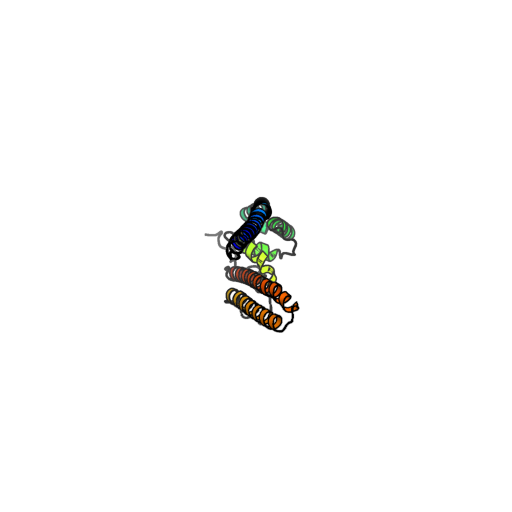173 ? -24.088 -3.494 27.152 1.00 91.00 173 TYR A CA 1
ATOM 1388 C C . TYR A 1 173 ? -25.363 -3.175 27.941 1.00 91.00 173 TYR A C 1
ATOM 1390 O O . TYR A 1 173 ? -25.409 -3.361 29.156 1.00 91.00 173 TYR A O 1
ATOM 1398 N N . LYS A 1 174 ? -26.438 -2.773 27.246 1.00 90.62 174 LYS A N 1
ATOM 1399 C CA . LYS A 1 174 ? -27.744 -2.517 27.869 1.00 90.62 174 LYS A CA 1
ATOM 1400 C C . LYS A 1 174 ? -28.369 -3.783 28.470 1.00 90.62 174 LYS A C 1
ATOM 1402 O O . LYS A 1 174 ? -29.057 -3.685 29.482 1.00 90.62 174 LYS A O 1
ATOM 1407 N N . SER A 1 175 ? -28.105 -4.952 27.891 1.00 90.94 175 SER A N 1
ATOM 1408 C CA . SER A 1 175 ? -28.540 -6.255 28.416 1.00 90.94 175 SER A CA 1
ATOM 1409 C C . SER A 1 175 ? -27.692 -6.781 29.585 1.00 90.94 175 SER A C 1
ATOM 1411 O O . SER A 1 175 ? -27.952 -7.878 30.068 1.00 90.94 175 SER A O 1
ATOM 1413 N N . GLY A 1 176 ? -26.700 -6.019 30.062 1.00 90.25 176 GLY A N 1
ATOM 1414 C CA . GLY A 1 176 ? -25.901 -6.360 31.245 1.00 90.25 176 GLY A CA 1
ATOM 1415 C C . GLY A 1 176 ? -24.592 -7.099 30.957 1.00 90.25 176 GLY A C 1
ATOM 1416 O O . GLY A 1 176 ? -23.881 -7.456 31.894 1.00 90.25 176 GLY A O 1
ATOM 1417 N N . HIS A 1 177 ? -24.224 -7.294 29.687 1.00 90.25 177 HIS A N 1
ATOM 1418 C CA . HIS A 1 177 ? -22.947 -7.903 29.313 1.00 90.25 177 HIS A CA 1
ATOM 1419 C C . HIS A 1 177 ? -21.862 -6.829 29.168 1.00 90.25 177 HIS A C 1
ATOM 1421 O O . HIS A 1 177 ? -21.689 -6.228 28.108 1.00 90.25 177 HIS A O 1
ATOM 1427 N N . THR A 1 178 ? -21.099 -6.589 30.235 1.00 84.81 178 THR A N 1
ATOM 1428 C CA . THR A 1 178 ? -20.007 -5.595 30.260 1.00 84.81 178 THR A CA 1
ATOM 1429 C C . THR A 1 178 ? -18.866 -5.925 29.293 1.00 84.81 178 THR A C 1
ATOM 1431 O O . THR A 1 178 ? -18.207 -5.016 28.786 1.00 84.81 178 THR A O 1
ATOM 1434 N N . GLU A 1 179 ? -18.685 -7.205 28.957 1.00 86.69 179 GLU A N 1
ATOM 1435 C CA . GLU A 1 179 ? -17.719 -7.685 27.958 1.00 86.69 179 GLU A CA 1
ATOM 1436 C C . GLU A 1 179 ? -17.965 -7.101 26.557 1.00 86.69 179 GLU A C 1
ATOM 1438 O O . GLU A 1 179 ? -17.042 -7.010 25.749 1.00 86.69 179 GLU A O 1
ATOM 1443 N N . ALA A 1 180 ? -19.178 -6.614 26.278 1.00 83.38 180 ALA A N 1
ATOM 1444 C CA . ALA A 1 180 ? -19.528 -5.984 25.009 1.00 83.38 180 ALA A CA 1
ATOM 1445 C C . ALA A 1 180 ? -18.731 -4.702 24.710 1.00 83.38 180 ALA A C 1
ATOM 1447 O O . ALA A 1 180 ? -18.669 -4.281 23.552 1.00 83.38 180 ALA A O 1
ATOM 1448 N N . LEU A 1 181 ? -18.085 -4.091 25.711 1.00 85.00 181 LEU A N 1
ATOM 1449 C CA . LEU A 1 181 ? -17.188 -2.948 25.510 1.00 85.00 181 LEU A CA 1
ATOM 1450 C C . LEU A 1 181 ? -15.959 -3.312 24.661 1.00 85.00 181 LEU A C 1
ATOM 1452 O O . LEU A 1 181 ? -15.459 -2.461 23.926 1.00 85.00 181 LEU A O 1
ATOM 1456 N N . TRP A 1 182 ? -15.523 -4.579 24.665 1.00 89.75 182 TRP A N 1
ATOM 1457 C CA . TRP A 1 182 ? -14.416 -5.052 23.821 1.00 89.75 182 TRP A CA 1
ATOM 1458 C C . TRP A 1 182 ? -14.727 -5.004 22.322 1.00 89.75 182 TRP A C 1
ATOM 1460 O O . TRP A 1 182 ? -13.812 -4.979 21.500 1.00 89.75 182 TRP A O 1
ATOM 1470 N N . LEU A 1 183 ? -16.003 -4.920 21.943 1.00 87.38 183 LEU A N 1
ATOM 1471 C CA . LEU A 1 183 ? -16.397 -4.759 20.546 1.00 87.38 183 LEU A CA 1
ATOM 1472 C C . LEU A 1 183 ? -16.058 -3.366 20.001 1.00 87.38 183 LEU A C 1
ATOM 1474 O O . LEU A 1 183 ? -15.856 -3.235 18.797 1.00 87.38 183 LEU A O 1
ATOM 1478 N N . MET A 1 184 ? -15.931 -2.338 20.849 1.00 84.38 184 MET A N 1
ATOM 1479 C CA . MET A 1 184 ? -15.589 -0.976 20.417 1.00 84.38 184 MET A CA 1
ATOM 1480 C C . MET A 1 184 ? -14.191 -0.872 19.776 1.00 84.38 184 MET A C 1
ATOM 1482 O O . MET A 1 184 ? -14.096 -0.365 18.654 1.00 84.38 184 MET A O 1
ATOM 1486 N N . PRO A 1 185 ? -13.097 -1.362 20.400 1.00 87.94 185 PRO A N 1
ATOM 1487 C CA . PRO A 1 185 ? -11.785 -1.351 19.755 1.00 87.94 185 PRO A CA 1
ATOM 1488 C C . PRO A 1 185 ? -11.738 -2.256 18.517 1.00 87.94 185 PRO A C 1
ATOM 1490 O O . PRO A 1 185 ? -11.105 -1.888 17.530 1.00 87.94 185 PRO A O 1
ATOM 1493 N N . ILE A 1 186 ? -12.451 -3.390 18.508 1.00 88.31 186 ILE A N 1
ATOM 1494 C CA . ILE A 1 186 ? -12.557 -4.264 17.325 1.00 88.31 186 ILE A CA 1
ATOM 1495 C C . ILE A 1 186 ? -13.248 -3.527 16.169 1.00 88.31 186 ILE A C 1
ATOM 1497 O O . ILE A 1 186 ? -12.776 -3.561 15.031 1.00 88.31 186 ILE A O 1
ATOM 1501 N N . ALA A 1 187 ? -14.326 -2.798 16.461 1.00 86.50 187 ALA A N 1
ATOM 1502 C CA . ALA A 1 187 ? -15.010 -1.963 15.486 1.00 86.50 187 ALA A CA 1
ATOM 1503 C C . ALA A 1 187 ? -14.060 -0.887 14.934 1.00 86.50 187 ALA A C 1
ATOM 1505 O O . ALA A 1 187 ? -13.957 -0.730 13.717 1.00 86.50 187 ALA A O 1
ATOM 1506 N N . ALA A 1 188 ? -13.308 -0.192 15.791 1.00 87.50 188 ALA A N 1
ATOM 1507 C CA . ALA A 1 188 ? -12.332 0.806 15.351 1.00 87.50 188 ALA A CA 1
ATOM 1508 C C . ALA A 1 188 ? -11.240 0.202 14.443 1.00 87.50 188 ALA A C 1
ATOM 1510 O O . ALA A 1 188 ? -10.913 0.771 13.397 1.00 87.50 188 ALA A O 1
ATOM 1511 N N . LEU A 1 189 ? -10.727 -0.986 14.785 1.00 90.06 189 LEU A N 1
ATOM 1512 C CA . LEU A 1 189 ? -9.755 -1.713 13.964 1.00 90.06 189 LEU A CA 1
ATOM 1513 C C . LEU A 1 189 ? -10.320 -2.095 12.589 1.00 90.06 189 LEU A C 1
ATOM 1515 O O . LEU A 1 189 ? -9.583 -2.056 11.604 1.00 90.06 189 LEU A O 1
ATOM 1519 N N . SER A 1 190 ? -11.619 -2.398 12.489 1.00 88.94 190 SER A N 1
ATOM 1520 C CA . SER A 1 190 ? -12.256 -2.733 11.209 1.00 88.94 190 SER A CA 1
ATOM 1521 C C . SER A 1 190 ? -12.225 -1.571 10.205 1.00 88.94 190 SER A C 1
ATOM 1523 O O . SER A 1 190 ? -11.938 -1.787 9.025 1.00 88.94 190 SER A O 1
ATOM 1525 N N . ILE A 1 191 ? -12.411 -0.326 10.668 1.00 87.94 191 ILE A N 1
ATOM 1526 C CA . ILE A 1 191 ? -12.291 0.874 9.824 1.00 87.94 191 ILE A CA 1
ATOM 1527 C C . ILE A 1 191 ? -10.850 1.033 9.341 1.00 87.94 191 ILE A C 1
ATOM 1529 O O . ILE A 1 191 ? -10.615 1.254 8.152 1.00 87.94 191 ILE A O 1
ATOM 1533 N N . LEU A 1 192 ? -9.878 0.908 10.249 1.00 87.94 192 LEU A N 1
ATOM 1534 C CA . LEU A 1 192 ? -8.461 1.043 9.909 1.00 87.94 192 LEU A CA 1
ATOM 1535 C C . LEU A 1 192 ? -8.029 -0.012 8.884 1.00 87.94 192 LEU A C 1
ATOM 1537 O O . LEU A 1 192 ? -7.371 0.325 7.896 1.00 87.94 192 LEU A O 1
ATOM 1541 N N . ALA A 1 193 ? -8.461 -1.261 9.072 1.00 86.62 193 ALA A N 1
ATOM 1542 C CA . ALA A 1 193 ? -8.237 -2.343 8.121 1.00 86.62 193 ALA A CA 1
ATOM 1543 C C . ALA A 1 193 ? -8.875 -2.032 6.757 1.00 86.62 193 ALA A C 1
ATOM 1545 O O . ALA A 1 193 ? -8.207 -2.137 5.727 1.00 86.62 193 ALA A O 1
ATOM 1546 N N . GLY A 1 194 ? -10.129 -1.565 6.738 1.00 85.62 194 GLY A N 1
ATOM 1547 C CA . GLY A 1 194 ? -10.828 -1.170 5.514 1.00 85.62 194 GLY A CA 1
ATOM 1548 C C . GLY A 1 194 ? -10.118 -0.052 4.745 1.00 85.62 194 GLY A C 1
ATOM 1549 O O . GLY A 1 194 ? -9.914 -0.164 3.536 1.00 85.62 194 GLY A O 1
ATOM 1550 N N . ILE A 1 195 ? -9.671 1.001 5.437 1.00 86.44 195 ILE A N 1
ATOM 1551 C CA . ILE A 1 195 ? -8.899 2.100 4.834 1.00 86.44 195 ILE A CA 1
ATOM 1552 C C . ILE A 1 195 ? -7.570 1.583 4.267 1.00 86.44 195 ILE A C 1
ATOM 1554 O O . ILE A 1 195 ? -7.187 1.968 3.158 1.00 86.44 195 ILE A O 1
ATOM 1558 N N . GLY A 1 196 ? -6.871 0.712 5.001 1.00 85.06 196 GLY A N 1
ATOM 1559 C CA . GLY A 1 196 ? -5.617 0.102 4.557 1.00 85.06 196 GLY A CA 1
ATOM 1560 C C . GLY A 1 196 ? -5.790 -0.695 3.264 1.00 85.06 196 GLY A C 1
ATOM 1561 O O . GLY A 1 196 ? -5.100 -0.439 2.276 1.00 85.06 196 GLY A O 1
ATOM 1562 N N . ILE A 1 197 ? -6.779 -1.590 3.229 1.00 85.00 197 ILE A N 1
ATOM 1563 C CA . ILE A 1 197 ? -7.092 -2.400 2.046 1.00 85.00 197 ILE A CA 1
ATOM 1564 C C . ILE A 1 197 ? -7.507 -1.504 0.869 1.00 85.00 197 ILE A C 1
ATOM 1566 O O . ILE A 1 197 ? -7.023 -1.691 -0.247 1.00 85.00 197 ILE A O 1
ATOM 1570 N N . ALA A 1 198 ? -8.340 -0.485 1.099 1.00 85.19 198 ALA A N 1
ATOM 1571 C CA . ALA A 1 198 ? -8.778 0.443 0.056 1.00 85.19 198 ALA A CA 1
ATOM 1572 C C . ALA A 1 198 ? -7.609 1.211 -0.585 1.00 85.19 198 ALA A C 1
ATOM 1574 O O . ALA A 1 198 ? -7.568 1.380 -1.809 1.00 85.19 198 ALA A O 1
ATOM 1575 N N . ARG A 1 199 ? -6.633 1.650 0.225 1.00 85.88 199 ARG A N 1
ATOM 1576 C CA . ARG A 1 199 ? -5.403 2.295 -0.262 1.00 85.88 199 ARG A CA 1
ATOM 1577 C C . ARG A 1 199 ? -4.589 1.347 -1.142 1.00 85.88 199 ARG A C 1
ATOM 1579 O O . ARG A 1 199 ? -4.193 1.750 -2.237 1.00 85.88 199 ARG A O 1
ATOM 1586 N N . ASN A 1 200 ? -4.416 0.097 -0.715 1.00 82.75 200 ASN A N 1
ATOM 1587 C CA . ASN A 1 200 ? -3.661 -0.910 -1.464 1.00 82.75 200 ASN A CA 1
ATOM 1588 C C . ASN A 1 200 ? -4.356 -1.275 -2.786 1.00 82.75 200 ASN A C 1
ATOM 1590 O O . ASN A 1 200 ? -3.707 -1.328 -3.829 1.00 82.75 200 ASN A O 1
ATOM 1594 N N . LEU A 1 201 ? -5.686 -1.418 -2.787 1.00 83.56 201 LEU A N 1
ATOM 1595 C CA . LEU A 1 201 ? -6.469 -1.645 -4.008 1.00 83.56 201 LEU A CA 1
ATOM 1596 C C . LEU A 1 201 ? -6.392 -0.460 -4.975 1.00 83.56 201 LEU A C 1
ATOM 1598 O O . LEU A 1 201 ? -6.308 -0.650 -6.188 1.00 83.56 201 LEU A O 1
ATOM 1602 N N . ARG A 1 202 ? -6.385 0.777 -4.464 1.00 84.19 202 ARG A N 1
ATOM 1603 C CA . ARG A 1 202 ? -6.209 1.978 -5.294 1.00 84.19 202 ARG A CA 1
ATOM 1604 C C . ARG A 1 202 ? -4.808 2.054 -5.904 1.00 84.19 202 ARG A C 1
ATOM 1606 O O . ARG A 1 202 ? -4.672 2.506 -7.040 1.00 84.19 202 ARG A O 1
ATOM 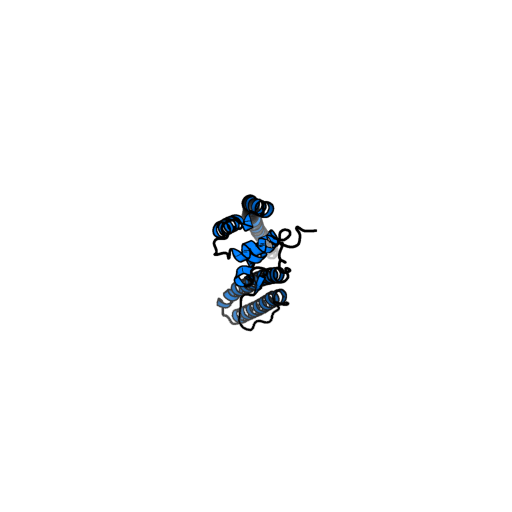1613 N N . ALA A 1 203 ? -3.775 1.645 -5.172 1.00 83.38 203 ALA A N 1
ATOM 1614 C CA . ALA A 1 203 ? -2.417 1.523 -5.699 1.00 83.38 203 ALA A CA 1
ATOM 1615 C C . ALA A 1 203 ? -2.337 0.445 -6.793 1.00 83.38 203 ALA A C 1
ATOM 1617 O O . ALA A 1 203 ? -1.908 0.749 -7.905 1.00 83.38 203 ALA A O 1
ATOM 1618 N N . ALA A 1 204 ? -2.887 -0.748 -6.547 1.00 82.75 204 ALA A N 1
ATOM 1619 C CA . ALA A 1 204 ? -2.964 -1.816 -7.545 1.00 82.75 204 ALA A CA 1
ATOM 1620 C C . ALA A 1 204 ? -3.694 -1.360 -8.818 1.00 82.75 204 ALA A C 1
ATOM 1622 O O . ALA A 1 204 ? -3.208 -1.553 -9.929 1.00 82.75 204 ALA A O 1
ATOM 1623 N N . ASN A 1 205 ? -4.829 -0.673 -8.669 1.00 82.88 205 ASN A N 1
ATOM 1624 C CA . ASN A 1 205 ? -5.584 -0.117 -9.792 1.00 82.88 205 ASN A CA 1
ATOM 1625 C C . ASN A 1 205 ? -4.797 0.895 -10.628 1.00 82.88 205 ASN A C 1
ATOM 1627 O O . ASN A 1 205 ? -5.030 0.992 -11.830 1.00 82.88 205 ASN A O 1
ATOM 1631 N N . ARG A 1 206 ? -3.898 1.670 -10.014 1.00 82.25 206 ARG A N 1
ATOM 1632 C CA . ARG A 1 206 ? -3.046 2.613 -10.747 1.00 82.25 206 ARG A CA 1
ATOM 1633 C C . ARG A 1 206 ? -1.979 1.884 -11.554 1.00 82.25 206 ARG A C 1
ATOM 1635 O O . ARG A 1 206 ? -1.791 2.239 -12.710 1.00 82.25 206 ARG A O 1
ATOM 1642 N N . LEU A 1 207 ? -1.373 0.834 -10.997 1.00 83.00 207 LEU A N 1
ATOM 1643 C CA . LEU A 1 207 ? -0.382 0.015 -11.705 1.00 83.00 207 LEU A CA 1
ATOM 1644 C C . LEU A 1 207 ? -0.970 -0.727 -12.901 1.00 83.00 207 LEU A C 1
ATOM 1646 O O . LEU A 1 207 ? -0.369 -0.739 -13.966 1.00 83.00 207 LEU A O 1
ATOM 1650 N N . LEU A 1 208 ? -2.163 -1.306 -12.753 1.00 82.06 208 LEU A N 1
ATOM 1651 C CA . LEU A 1 208 ? -2.826 -2.039 -13.839 1.00 82.06 208 LEU A CA 1
ATOM 1652 C C . LEU A 1 208 ? -3.276 -1.146 -15.001 1.00 82.06 208 LEU A C 1
ATOM 1654 O O . LEU A 1 208 ? -3.568 -1.649 -16.080 1.00 82.06 208 LEU A O 1
ATOM 1658 N N . LYS A 1 209 ? -3.398 0.164 -14.766 1.00 83.19 209 LYS A N 1
ATOM 1659 C CA . LYS A 1 209 ? -3.742 1.156 -15.792 1.00 83.19 209 LYS A CA 1
ATOM 1660 C C . LYS A 1 209 ? -2.511 1.720 -16.499 1.00 83.19 209 LYS A C 1
ATOM 1662 O O . LYS A 1 209 ? -2.674 2.545 -17.396 1.00 83.19 209 LYS A O 1
ATOM 1667 N N . LEU A 1 210 ? -1.302 1.342 -16.081 1.00 81.50 210 LEU A N 1
ATOM 1668 C CA . LEU A 1 210 ? -0.096 1.744 -16.790 1.00 81.50 210 LEU A CA 1
ATOM 1669 C C . LEU A 1 210 ? -0.058 1.044 -18.159 1.00 81.50 210 LEU A C 1
ATOM 1671 O O . LEU A 1 210 ? -0.374 -0.146 -18.235 1.00 81.50 210 LEU A O 1
ATOM 1675 N N . PRO A 1 211 ? 0.276 1.775 -19.238 1.00 79.31 211 PRO A N 1
ATOM 1676 C CA . PRO A 1 211 ? 0.386 1.179 -20.562 1.00 79.31 211 PRO A CA 1
ATOM 1677 C C . PRO A 1 211 ? 1.531 0.157 -20.572 1.00 79.31 211 PRO A C 1
ATOM 1679 O O . PRO A 1 211 ? 2.536 0.395 -19.907 1.00 79.31 211 PRO A O 1
ATOM 1682 N N . PRO A 1 212 ? 1.419 -0.956 -21.313 1.00 77.69 212 PRO A N 1
ATOM 1683 C CA . PRO A 1 212 ? 2.540 -1.875 -21.470 1.00 77.69 212 PRO A CA 1
ATOM 1684 C C . PRO A 1 212 ? 3.730 -1.140 -22.095 1.00 77.69 212 PRO A C 1
ATOM 1686 O O . PRO A 1 212 ? 3.547 -0.302 -22.980 1.00 77.69 212 PRO A O 1
ATOM 1689 N N . ILE A 1 213 ? 4.944 -1.458 -21.649 1.00 77.38 213 ILE A N 1
ATOM 1690 C CA . ILE A 1 213 ? 6.158 -0.896 -22.248 1.00 77.38 213 ILE A CA 1
ATOM 1691 C C . ILE A 1 213 ? 6.333 -1.543 -23.625 1.00 77.38 213 ILE A C 1
ATOM 1693 O O . ILE A 1 213 ? 6.468 -2.765 -23.736 1.00 77.38 213 ILE A O 1
ATOM 1697 N N . ALA A 1 214 ? 6.241 -0.724 -24.674 1.00 63.56 214 ALA A N 1
ATOM 1698 C CA . ALA A 1 214 ? 6.587 -1.133 -26.028 1.00 63.56 214 ALA A CA 1
ATOM 1699 C C . ALA A 1 214 ? 8.098 -1.382 -26.107 1.00 63.56 214 ALA A C 1
ATOM 1701 O O . ALA A 1 214 ? 8.860 -0.762 -25.364 1.00 63.56 214 ALA A O 1
ATOM 1702 N N . ASP A 1 215 ? 8.524 -2.285 -26.990 1.00 55.47 215 ASP A N 1
ATOM 1703 C CA . ASP A 1 215 ? 9.945 -2.519 -27.236 1.00 55.47 215 ASP A CA 1
ATOM 1704 C C . ASP A 1 215 ? 10.621 -1.187 -27.576 1.00 55.47 215 ASP A C 1
ATOM 1706 O O . ASP A 1 215 ? 10.330 -0.566 -28.597 1.00 55.47 215 ASP A O 1
ATOM 1710 N N . VAL A 1 216 ? 11.523 -0.749 -26.698 1.00 49.38 216 VAL A N 1
ATOM 1711 C CA . VAL A 1 216 ? 12.321 0.482 -26.830 1.00 49.38 216 VAL A CA 1
ATOM 1712 C C . VAL A 1 216 ? 13.299 0.395 -28.025 1.00 49.38 216 VAL A C 1
ATOM 1714 O O . VAL A 1 216 ? 14.066 1.314 -28.278 1.00 49.38 216 VAL A O 1
ATOM 1717 N N . GLU A 1 217 ? 13.260 -0.681 -28.816 1.00 45.00 217 GLU A N 1
ATOM 1718 C CA . GLU A 1 217 ? 14.134 -0.907 -29.974 1.00 45.00 217 GLU A CA 1
ATOM 1719 C C . GLU A 1 217 ? 13.756 -0.129 -31.249 1.00 45.00 217 GLU A C 1
ATOM 1721 O O . GLU A 1 217 ? 14.500 -0.208 -32.215 1.00 45.00 217 GLU A O 1
ATOM 1726 N N . ASN A 1 218 ? 12.674 0.662 -31.283 1.00 42.06 218 ASN A N 1
ATOM 1727 C CA . ASN A 1 218 ? 12.271 1.389 -32.506 1.00 42.06 218 ASN A CA 1
ATOM 1728 C C . ASN A 1 218 ? 12.288 2.926 -32.411 1.00 42.06 218 ASN A C 1
ATOM 1730 O O . ASN A 1 218 ? 11.758 3.597 -33.296 1.00 42.06 218 ASN A O 1
ATOM 1734 N N . GLU A 1 219 ? 12.893 3.504 -31.371 1.00 41.81 219 GLU A N 1
ATOM 1735 C CA . GLU A 1 219 ? 12.994 4.968 -31.221 1.00 41.81 219 GLU A CA 1
ATOM 1736 C C . GLU A 1 219 ? 14.419 5.518 -31.395 1.00 41.81 219 GLU A C 1
ATOM 1738 O O . GLU A 1 219 ? 14.609 6.726 -31.331 1.00 41.81 219 GLU A O 1
ATOM 1743 N N . SER A 1 220 ? 15.419 4.671 -31.682 1.00 44.97 220 SER A N 1
ATOM 1744 C CA . SER A 1 220 ? 16.758 5.140 -32.085 1.00 44.97 220 SER A CA 1
ATOM 1745 C C . SER A 1 220 ? 16.895 5.446 -33.583 1.00 44.97 220 SER A C 1
ATOM 1747 O O . SER A 1 220 ? 17.953 5.915 -33.988 1.00 44.97 220 SER A O 1
ATOM 1749 N N . ASP A 1 221 ? 15.849 5.206 -34.384 1.00 43.88 221 ASP A N 1
ATOM 1750 C CA . ASP A 1 221 ? 15.833 5.399 -35.847 1.00 43.88 221 ASP A CA 1
ATOM 1751 C C . ASP A 1 221 ? 14.841 6.494 -36.311 1.00 43.88 221 ASP A C 1
ATOM 1753 O O . ASP A 1 221 ? 14.393 6.499 -37.462 1.00 43.88 221 ASP A O 1
ATOM 1757 N N . ARG A 1 222 ? 14.477 7.443 -35.438 1.00 37.56 222 ARG A N 1
ATOM 1758 C CA . ARG A 1 222 ? 13.710 8.643 -35.821 1.00 37.56 222 ARG A CA 1
ATOM 1759 C C . ARG A 1 222 ? 14.354 9.934 -35.353 1.00 37.56 222 ARG A C 1
ATOM 1761 O O . ARG A 1 222 ? 14.740 10.004 -34.169 1.00 37.56 222 ARG A O 1
#

Sequence (222 aa):
MPRTKLRLLATHALGGSRKKLNETENVMDLQTVQLIVIPLVLGMLTLFVTWLHNSASISHQRTLRLRELVQSGSWRTVHPMVLVLDVREAFGIRVNLDARALRLALEYQDKAFSALKDYLSCRDFVHVAEDGRSFRRSKIPGAVQNYGNWSTYVPLIALFVYWLLMGLSSYLYKSGHTEALWLMPIAALSILAGIGIARNLRAANRLLKLPPIADVENESDR

Radius of gyration: 30.83 Å; chains: 1; bounding box: 63×55×108 Å

Secondary structure (DSSP, 8-state):
---SSSHHHHHHHHHHHHHHHHHHHHHHHHHHIIIIIHHHHHHHHHHHHHHHHHHHHHHHHHHHHHHHHHHHTGGGTS-HHHHHHHHHHHHT--S---HHHHHHHHHSGGGHHHHHHHHHHHGGGEEE-TTSSSEEE---TT--S--TTHHHHHHHHHHHHHHHHHHHHHHHHHTT-GGGGGHHHHHHHHHHHHHHHHHHHHHHHHHHTSPP---GGGSTT-